Protein 4CNL (pdb70)

Nearest PDB structures (foldseek):
  4cnl-assembly1_A  TM=1.006E+00  e=2.179E-38  Streptococcus pneumoniae
  7pl2-assembly1_A  TM=8.837E-01  e=2.622E-19  Streptococcus pneumoniae R6
  7pl5-assembly1_AAA  TM=8.810E-01  e=4.208E-17  Streptococcus pneumoniae R6
  2wwc-assembly1_A  TM=5.324E-01  e=1.053E-19  Streptococcus pneumoniae R6
  2ww5-assembly1_A  TM=5.184E-01  e=5.013E-20  Streptococcus pneumoniae R6

B-factor: mean 19.25, std 9.28, range [6.89, 65.32]

Sequence (182 aa):
TTSSGWVKQDGAWYYFDGNGNLVKNAWQGSSYYLKADGKMAQSEWIYDSSYQAWYYLKSDGSYAKNAWQGAYYLKSNGKMAQGEWVYDSSSYQAWYYLKSDGSYARNAWQGNYYLKSDGKKMAKGE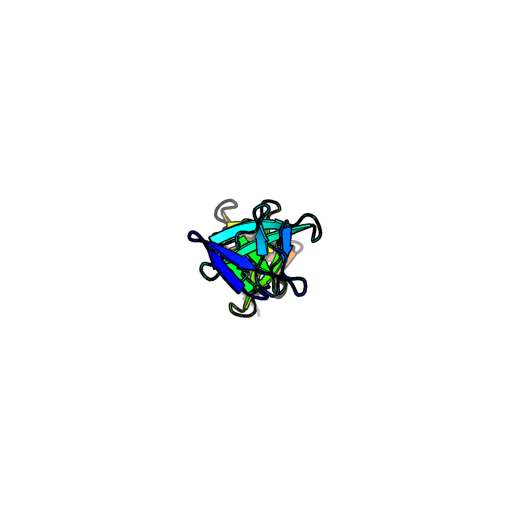WVVYDATYQAWYYLTSDGSYAYSTWQGNYYLKSDGKMAVNEWVDGGRYYVGADGVWKEVQA

Radius of gyration: 25.38 Å; Cα contacts (8 Å, |Δi|>4): 419; chains: 1; bounding box: 55×24×82 Å

Solvent-accessible surface area: 10793 Å² total; per-residue (Å²): 170,65,78,20,87,38,127,76,150,69,16,96,26,41,32,48,76,132,17,85,65,24,103,93,36,59,59,65,44,69,22,0,53,74,75,0,82,22,0,90,60,49,75,29,97,12,90,91,112,132,5,96,10,25,0,83,82,90,0,19,50,4,109,86,34,73,65,66,27,75,8,0,54,76,84,0,56,17,0,76,37,51,78,12,101,6,84,103,149,135,3,100,16,28,0,81,89,92,0,15,46,6,83,94,37,61,58,66,76,65,18,0,53,79,96,0,75,14,0,113,40,51,76,14,104,8,81,121,114,138,15,107,7,29,0,42,86,91,0,28,55,8,126,61,55,71,64,62,72,72,22,0,78,86,78,0,68,34,0,69,92,46,161,8,35,77,51,159,77,92,0,14,77,80,0,31,60,138,109,137,134,156

Structure (mmCIF, N/CA/C/O backbone):
data_4CNL
#
_entry.id   4CNL
#
_cell.length_a   30.855
_cell.length_b   42.789
_cell.length_c   70.623
_cell.angle_alpha   90.00
_cell.angle_beta   101.06
_cell.angle_gamma   90.00
#
_symmetry.space_group_name_H-M   'P 1 21 1'
#
loop_
_entity.id
_entity.type
_entity.pdbx_description
1 polymer 'PUTATIVE PNEUMOCOCCAL SURFACE PROTEIN'
2 non-polymer 'CHOLINE ION'
3 non-polymer GLYCEROL
4 non-polymer 'SULFATE ION'
5 water water
#
loop_
_atom_site.group_PDB
_atom_site.id
_atom_site.type_symbol
_atom_site.label_atom_id
_atom_site.label_alt_id
_atom_site.label_comp_id
_atom_site.label_asym_id
_atom_site.label_entity_id
_atom_site.label_seq_id
_atom_site.pdbx_PDB_ins_code
_atom_site.Cartn_x
_atom_site.Cartn_y
_atom_site.Cartn_z
_atom_site.occupancy
_atom_site.B_iso_or_equiv
_atom_site.auth_seq_id
_atom_site.auth_comp_id
_atom_site.auth_asym_id
_atom_site.auth_atom_id
_atom_site.pdbx_PDB_model_num
ATOM 1 N N . THR A 1 1 ? 17.584 -4.312 -50.408 1.00 42.26 92 THR A N 1
ATOM 2 C CA . THR A 1 1 ? 16.943 -3.711 -49.242 1.00 40.48 92 THR A CA 1
ATOM 3 C C . THR A 1 1 ? 16.715 -4.759 -48.144 1.00 27.45 92 THR A C 1
ATOM 4 O O . THR A 1 1 ? 16.806 -5.962 -48.389 1.00 33.29 92 THR A O 1
ATOM 8 N N . THR A 1 2 ? 16.440 -4.286 -46.930 1.00 14.28 93 THR A N 1
ATOM 9 C CA . THR A 1 2 ? 16.306 -5.126 -45.754 1.00 21.28 93 THR A CA 1
ATOM 10 C C . THR A 1 2 ? 15.025 -4.729 -45.046 1.00 14.49 93 THR A C 1
ATOM 11 O O . THR A 1 2 ? 14.643 -3.568 -45.078 1.00 20.66 93 THR A O 1
ATOM 15 N N A SER A 1 3 ? 14.358 -5.699 -44.434 0.56 19.04 94 SER A N 1
ATOM 16 N N B SER A 1 3 ? 14.351 -5.684 -44.422 0.44 19.08 94 SER A N 1
ATOM 17 C CA A SER A 1 3 ? 13.252 -5.406 -43.534 0.56 15.62 94 SER A CA 1
ATOM 18 C CA B SER A 1 3 ? 13.256 -5.341 -43.524 0.44 15.65 94 SER A CA 1
ATOM 19 C C A SER A 1 3 ? 13.409 -6.207 -42.247 0.56 19.79 94 SER A C 1
ATOM 20 C C B SER A 1 3 ? 13.307 -6.239 -42.291 0.44 19.79 94 SER A C 1
ATOM 21 O O A SER A 1 3 ? 14.118 -7.215 -42.206 0.56 18.44 94 SER A O 1
ATOM 22 O O B SER A 1 3 ? 13.855 -7.340 -42.330 0.44 19.50 94 SER A O 1
ATOM 27 N N . GLY A 1 4 ? 12.757 -5.745 -41.188 1.00 13.38 95 GLY A N 1
ATOM 28 C CA . GLY A 1 4 ? 12.764 -6.478 -39.938 1.00 16.23 95 GLY A CA 1
ATOM 29 C C . GLY A 1 4 ? 13.907 -6.113 -39.015 1.00 15.28 95 GLY A C 1
ATOM 30 O O . GLY A 1 4 ? 14.576 -5.086 -39.193 1.00 12.33 95 GLY A O 1
ATOM 31 N N . TRP A 1 5 ? 14.111 -6.966 -38.017 1.00 13.68 96 TRP A N 1
ATOM 32 C CA . TRP A 1 5 ? 15.079 -6.725 -36.955 1.00 11.67 96 TRP A CA 1
ATOM 33 C C . TRP A 1 5 ? 16.499 -7.051 -37.403 1.00 14.47 96 TRP A C 1
ATOM 34 O O . TRP A 1 5 ? 16.763 -8.130 -37.935 1.00 18.03 96 TRP A O 1
ATOM 45 N N . VAL A 1 6 ? 17.407 -6.115 -37.167 1.00 11.33 97 VAL A N 1
ATOM 46 C CA . VAL A 1 6 ? 18.792 -6.228 -37.614 1.00 14.93 97 VAL A CA 1
ATOM 47 C C . VAL A 1 6 ? 19.706 -5.713 -36.518 1.00 16.94 97 VAL A C 1
ATOM 48 O O . VAL A 1 6 ? 19.481 -4.618 -36.004 1.00 15.72 97 VAL A O 1
ATOM 52 N N . LYS A 1 7 ? 20.724 -6.484 -36.149 1.00 14.15 98 LYS A N 1
ATOM 53 C CA . LYS A 1 7 ? 21.687 -6.012 -35.152 1.00 13.05 98 LYS A CA 1
ATOM 54 C C . LYS A 1 7 ? 22.907 -5.417 -35.849 1.00 18.72 98 LYS A C 1
ATOM 55 O O . LYS A 1 7 ? 23.564 -6.087 -36.652 1.00 16.55 98 LYS A O 1
ATOM 61 N N . GLN A 1 8 ? 23.182 -4.152 -35.550 1.00 12.69 99 GLN A N 1
ATOM 62 C CA . GLN A 1 8 ? 24.282 -3.401 -36.155 1.00 14.91 99 GLN A CA 1
ATOM 63 C C . GLN A 1 8 ? 25.057 -2.649 -35.101 1.00 18.07 99 GLN A C 1
ATOM 64 O O . GLN A 1 8 ? 24.457 -1.912 -34.313 1.00 14.54 99 GLN A O 1
ATOM 70 N N . ASP A 1 9 ? 26.380 -2.784 -35.117 1.00 18.75 100 ASP A N 1
ATOM 71 C CA . ASP A 1 9 ? 27.257 -2.022 -34.226 1.00 19.26 100 ASP A CA 1
ATOM 72 C C . ASP A 1 9 ? 26.761 -2.047 -32.779 1.00 20.07 100 ASP A C 1
ATOM 73 O O . ASP A 1 9 ? 26.659 -1.007 -32.126 1.00 22.01 100 ASP A O 1
ATOM 78 N N . GLY A 1 10 ? 26.414 -3.241 -32.310 1.00 20.50 101 GLY A N 1
ATOM 79 C CA . GLY A 1 10 ? 26.085 -3.461 -30.915 1.00 19.42 101 GLY A CA 1
ATOM 80 C C . GLY A 1 10 ? 24.665 -3.156 -30.479 1.00 24.94 101 GLY A C 1
ATOM 81 O O . GLY A 1 10 ? 24.354 -3.265 -29.295 1.00 23.59 101 GLY A O 1
ATOM 82 N N . ALA A 1 11 ? 23.796 -2.774 -31.411 1.00 15.72 102 ALA A N 1
ATOM 83 C CA . ALA A 1 11 ? 22.421 -2.441 -31.049 1.00 11.92 102 ALA A CA 1
ATOM 84 C C . ALA A 1 11 ? 21.439 -3.037 -32.037 1.00 14.84 102 ALA A C 1
ATOM 85 O O . ALA A 1 11 ? 21.791 -3.292 -33.182 1.00 13.15 102 ALA A O 1
ATOM 87 N N . TRP A 1 12 ? 20.203 -3.240 -31.587 1.00 11.13 103 TRP A N 1
ATOM 88 C CA . TRP A 1 12 ? 19.143 -3.728 -32.463 1.00 7.97 103 TRP A CA 1
ATOM 89 C C . TRP A 1 12 ? 18.428 -2.574 -33.136 1.00 9.96 103 TRP A C 1
ATOM 90 O O . TRP A 1 12 ? 18.126 -1.558 -32.496 1.00 9.48 103 TRP A O 1
ATOM 101 N N . TYR A 1 13 ? 18.196 -2.728 -34.439 1.00 10.21 104 TYR A N 1
ATOM 102 C CA . TYR A 1 13 ? 17.442 -1.773 -35.246 1.00 9.56 104 TYR A CA 1
ATOM 103 C C . TYR A 1 13 ? 16.278 -2.495 -35.906 1.00 9.06 104 TYR A C 1
ATOM 104 O O . TYR A 1 13 ? 16.346 -3.702 -36.148 1.00 10.62 104 TYR A O 1
ATOM 113 N N . TYR A 1 14 ? 15.227 -1.756 -36.233 1.00 8.98 105 TYR A N 1
ATOM 114 C CA . TYR A 1 14 ? 14.123 -2.345 -36.971 1.00 9.48 105 TYR A CA 1
ATOM 115 C C . TYR A 1 14 ? 13.937 -1.628 -38.300 1.00 8.77 105 TYR A C 1
ATOM 116 O O . TYR A 1 14 ? 13.710 -0.426 -38.337 1.00 9.70 105 TYR A O 1
ATOM 125 N N . PHE A 1 15 ? 14.072 -2.379 -39.393 1.00 9.95 106 PHE A N 1
ATOM 126 C CA . PHE A 1 15 ? 13.844 -1.846 -40.725 1.00 11.65 106 PHE A CA 1
ATOM 127 C C . PHE A 1 15 ? 12.384 -2.018 -41.110 1.00 10.20 106 PHE A C 1
ATOM 128 O O . PHE A 1 15 ? 11.875 -3.139 -41.070 1.00 12.93 106 PHE A O 1
ATOM 136 N N . ASP A 1 16 ? 11.707 -0.931 -41.482 1.00 8.50 107 ASP A N 1
ATOM 137 C CA . ASP A 1 16 ? 10.307 -1.054 -41.889 1.00 11.56 107 ASP A CA 1
ATOM 138 C C . ASP A 1 16 ? 10.187 -1.658 -43.292 1.00 12.10 107 ASP A C 1
ATOM 139 O O . ASP A 1 16 ? 11.182 -2.061 -43.908 1.00 10.84 107 ASP A O 1
ATOM 144 N N . GLY A 1 17 ? 8.956 -1.732 -43.787 1.00 9.92 108 GLY A N 1
ATOM 145 C CA . GLY A 1 17 ? 8.690 -2.393 -45.055 1.00 9.58 108 GLY A CA 1
ATOM 146 C C . GLY A 1 17 ? 9.350 -1.714 -46.240 1.00 11.38 108 GLY A C 1
ATOM 147 O O . GLY A 1 17 ? 9.601 -2.361 -47.256 1.00 13.50 108 GLY A O 1
ATOM 148 N N . ASN A 1 18 ? 9.639 -0.423 -46.118 1.00 8.78 109 ASN A N 1
ATOM 149 C CA . ASN A 1 18 ? 10.334 0.290 -47.195 1.00 10.47 109 ASN A CA 1
ATOM 150 C C . ASN A 1 18 ? 11.839 0.358 -46.962 1.00 12.98 109 ASN A C 1
ATOM 151 O O . ASN A 1 18 ? 12.548 1.153 -47.592 1.00 11.74 109 ASN A O 1
ATOM 156 N N . GLY A 1 19 ? 12.321 -0.510 -46.079 1.00 11.90 110 GLY A N 1
ATOM 157 C CA . GLY A 1 19 ? 13.747 -0.669 -45.860 1.00 14.43 110 GLY A CA 1
ATOM 158 C C . GLY A 1 19 ? 14.380 0.495 -45.130 1.00 13.93 110 GLY A C 1
ATOM 159 O O . GLY A 1 19 ? 15.583 0.723 -45.253 1.00 12.61 110 GLY A O 1
ATOM 160 N N . ASN A 1 20 ? 13.578 1.218 -44.355 1.00 11.20 111 ASN A N 1
ATOM 161 C CA . ASN A 1 20 ? 14.048 2.395 -43.631 1.00 10.31 111 ASN A CA 1
ATOM 162 C C . ASN A 1 20 ? 14.018 2.172 -42.121 1.00 12.93 111 ASN A C 1
ATOM 163 O O . ASN A 1 20 ? 13.183 1.411 -41.623 1.00 11.21 111 ASN A O 1
ATOM 168 N N . LEU A 1 21 ? 14.936 2.810 -41.393 1.00 9.59 112 LEU A N 1
ATOM 169 C CA . LEU A 1 21 ? 14.984 2.624 -39.939 1.00 10.83 112 LEU A CA 1
ATOM 170 C C . LEU A 1 21 ? 13.780 3.240 -39.254 1.00 12.11 112 LEU A C 1
ATOM 171 O O . LEU A 1 21 ? 13.383 4.365 -39.556 1.00 14.37 112 LEU A O 1
ATOM 176 N N . VAL A 1 22 ? 13.212 2.498 -38.312 1.00 10.33 113 VAL A N 1
ATOM 177 C CA . VAL A 1 22 ? 12.167 3.029 -37.450 1.00 9.83 113 VAL A CA 1
ATOM 178 C C . VAL A 1 22 ? 12.820 3.768 -36.280 1.00 9.57 113 VAL A C 1
ATOM 179 O O . VAL A 1 22 ? 13.742 3.251 -35.642 1.00 11.65 113 VAL A O 1
ATOM 183 N N . LYS A 1 23 ? 12.358 4.989 -36.014 1.00 10.21 114 LYS A N 1
ATOM 184 C CA . LYS A 1 23 ? 12.942 5.810 -34.949 1.00 13.16 114 LYS A CA 1
ATOM 185 C C . LYS A 1 23 ? 11.834 6.507 -34.173 1.00 14.46 114 LYS A C 1
ATOM 186 O O . LYS A 1 23 ? 10.830 6.917 -34.758 1.00 13.83 114 LYS A O 1
ATOM 192 N N . ASN A 1 24 ? 12.019 6.622 -32.862 1.00 12.64 115 ASN A N 1
ATOM 193 C CA . ASN A 1 24 ? 11.016 7.223 -31.972 1.00 16.65 115 ASN A CA 1
ATOM 194 C C . ASN A 1 24 ? 9.646 6.582 -32.089 1.00 19.88 115 ASN A C 1
ATOM 195 O O . ASN A 1 24 ? 8.643 7.283 -32.239 1.00 21.81 115 ASN A O 1
ATOM 200 N N . ALA A 1 25 ? 9.589 5.258 -32.019 1.00 12.74 116 ALA A N 1
ATOM 201 C CA . ALA A 1 25 ? 8.329 4.566 -32.244 1.00 14.15 116 ALA A CA 1
ATOM 202 C C . ALA A 1 25 ? 8.364 3.148 -31.731 1.00 13.44 116 ALA A C 1
ATOM 203 O O . ALA A 1 25 ? 9.423 2.518 -31.635 1.00 13.21 116 ALA A O 1
ATOM 205 N N . TRP A 1 26 ? 7.179 2.642 -31.425 1.00 12.31 117 TRP A N 1
ATOM 206 C CA . TRP A 1 26 ? 7.010 1.249 -31.078 1.00 11.51 117 TRP A CA 1
ATOM 207 C C . TRP A 1 26 ? 7.021 0.353 -32.306 1.00 13.16 117 TRP A C 1
ATOM 208 O O . TRP A 1 26 ? 6.531 0.726 -33.376 1.00 15.72 117 TRP A O 1
ATOM 219 N N . GLN A 1 27 ? 7.589 -0.827 -32.131 1.00 11.51 118 GLN A N 1
ATOM 220 C CA . GLN A 1 27 ? 7.415 -1.932 -33.059 1.00 13.52 118 GLN A CA 1
ATOM 221 C C . GLN A 1 27 ? 7.080 -3.152 -32.215 1.00 15.07 118 GLN A C 1
ATOM 222 O O . GLN A 1 27 ? 7.938 -3.702 -31.520 1.00 10.66 118 GLN A O 1
ATOM 228 N N . GLY A 1 28 ? 5.813 -3.551 -32.247 1.00 15.77 119 GLY A N 1
ATOM 229 C CA . GLY A 1 28 ? 5.366 -4.639 -31.400 1.00 15.56 119 GLY A CA 1
ATOM 230 C C . GLY A 1 28 ? 5.613 -4.257 -29.952 1.00 15.66 119 GLY A C 1
ATOM 231 O O . GLY A 1 28 ? 5.234 -3.168 -29.520 1.00 16.52 119 GLY A O 1
ATOM 232 N N A SER A 1 29 ? 6.285 -5.139 -29.222 0.65 13.96 120 SER A N 1
ATOM 233 N N B SER A 1 29 ? 6.265 -5.143 -29.206 0.35 13.99 120 SER A N 1
ATOM 234 C CA A SER A 1 29 ? 6.553 -4.940 -27.801 0.65 13.52 120 SER A CA 1
ATOM 235 C CA B SER A 1 29 ? 6.525 -4.898 -27.792 0.35 13.57 120 SER A CA 1
ATOM 236 C C A SER A 1 29 ? 7.813 -4.116 -27.527 0.65 15.13 120 SER A C 1
ATOM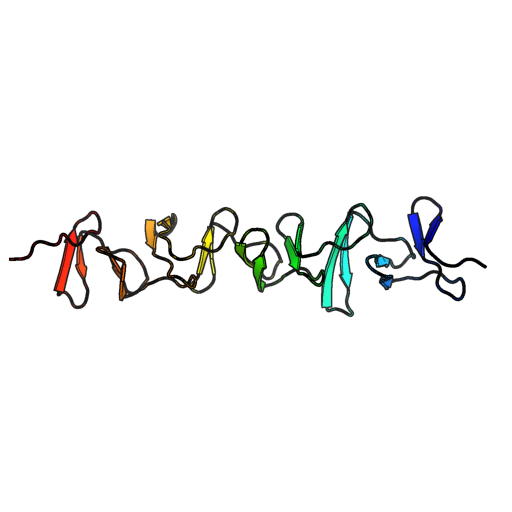 237 C C B SER A 1 29 ? 7.898 -4.274 -27.555 0.35 14.85 120 SER A C 1
ATOM 238 O O A SER A 1 29 ? 8.188 -3.891 -26.371 0.65 9.27 120 SER A O 1
ATOM 239 O O B SER A 1 29 ? 8.438 -4.351 -26.447 0.35 10.48 120 SER A O 1
ATOM 244 N N . TYR A 1 30 ? 8.451 -3.658 -28.595 1.00 10.92 121 TYR A N 1
ATOM 245 C CA . TYR A 1 30 ? 9.751 -2.994 -28.505 1.00 13.05 121 TYR A CA 1
ATOM 246 C C . TYR A 1 30 ? 9.677 -1.533 -28.891 1.00 9.88 121 TYR A C 1
ATOM 247 O O . TYR A 1 30 ? 8.828 -1.124 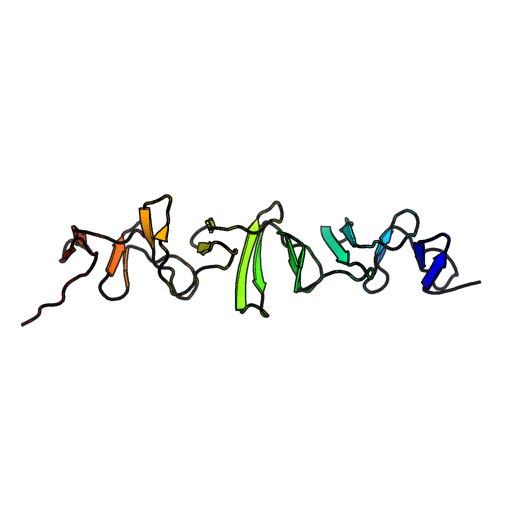-29.690 1.00 11.46 121 TYR A O 1
ATOM 256 N N . TYR A 1 31 ? 10.581 -0.737 -28.330 1.00 7.56 122 TYR A N 1
ATOM 257 C CA . TYR A 1 31 ? 10.596 0.688 -28.617 1.00 7.88 122 TYR A CA 1
ATOM 258 C C . TYR A 1 31 ? 11.911 1.103 -29.268 1.00 11.15 122 TYR A C 1
ATOM 259 O O . TYR A 1 31 ? 12.979 0.817 -28.731 1.00 11.57 122 TYR A O 1
ATOM 268 N N . LEU A 1 32 ? 11.826 1.779 -30.414 1.00 8.32 123 LEU A N 1
ATOM 269 C CA . LEU A 1 32 ? 13.012 2.273 -31.111 1.00 10.02 123 LEU A CA 1
ATOM 270 C C . LEU A 1 32 ? 13.250 3.734 -30.752 1.00 10.51 123 LEU A C 1
ATOM 271 O O . LEU A 1 32 ? 12.367 4.586 -30.912 1.00 12.54 123 LEU A O 1
ATOM 276 N N . LYS A 1 33 ? 14.450 4.024 -30.264 1.00 9.26 124 LYS A N 1
ATOM 277 C CA . LYS A 1 33 ? 14.772 5.359 -29.767 1.00 11.66 124 LYS A CA 1
ATOM 278 C C . LYS A 1 33 ? 15.113 6.340 -30.900 1.00 14.45 124 LYS A C 1
ATOM 279 O O . LYS A 1 33 ? 14.964 6.020 -32.077 1.00 13.12 124 LYS A O 1
ATOM 285 N N . ALA A 1 34 ? 15.560 7.539 -30.539 1.00 12.78 125 ALA A N 1
ATOM 286 C CA . ALA A 1 34 ? 15.742 8.603 -31.524 1.00 14.42 125 ALA A CA 1
ATOM 287 C C . ALA A 1 34 ? 16.803 8.278 -32.573 1.00 14.90 125 ALA A C 1
ATOM 288 O O . ALA A 1 34 ? 16.738 8.770 -33.705 1.00 16.01 125 ALA A O 1
ATOM 290 N N . ASP A 1 35 ? 17.777 7.449 -32.200 1.00 15.24 126 ASP A N 1
ATOM 291 C CA . ASP A 1 35 ? 18.840 7.065 -33.122 1.00 17.15 126 ASP A CA 1
ATOM 292 C C . ASP A 1 35 ? 18.522 5.731 -33.804 1.00 16.67 126 ASP A C 1
ATOM 293 O O . ASP A 1 35 ? 19.330 5.214 -34.566 1.00 18.93 126 ASP A O 1
ATOM 298 N N . GLY A 1 36 ? 17.340 5.182 -33.522 1.00 13.44 127 GLY A N 1
ATOM 299 C CA . GLY A 1 36 ? 16.938 3.914 -34.109 1.00 11.60 127 GLY A CA 1
ATOM 300 C C . GLY A 1 36 ? 17.278 2.713 -33.244 1.00 10.88 127 GLY A C 1
ATOM 301 O O . GLY A 1 36 ? 16.862 1.600 -33.547 1.00 12.29 127 GLY A O 1
ATOM 302 N N . LYS A 1 37 ? 18.041 2.914 -32.175 1.00 12.16 128 LYS A N 1
ATOM 303 C CA . LYS A 1 37 ? 18.432 1.776 -31.343 1.00 11.34 128 LYS A CA 1
ATOM 304 C C . LYS A 1 37 ? 17.272 1.309 -30.495 1.00 13.52 128 LYS A C 1
ATOM 305 O O . LYS A 1 37 ? 16.570 2.129 -29.908 1.00 12.06 128 LYS A O 1
ATOM 311 N N . MET A 1 38 ? 17.085 -0.007 -30.430 1.00 10.34 129 MET A N 1
ATOM 312 C CA . MET A 1 38 ? 16.092 -0.598 -29.522 1.00 7.33 129 MET A CA 1
ATOM 313 C C . MET A 1 38 ? 16.381 -0.263 -28.059 1.00 12.52 129 MET A C 1
ATOM 314 O O . MET A 1 38 ? 17.492 -0.471 -27.575 1.00 11.27 129 MET A O 1
ATOM 319 N N . ALA A 1 39 ? 15.379 0.253 -27.351 1.00 9.58 130 ALA A N 1
ATOM 320 C CA . ALA A 1 39 ? 15.520 0.483 -25.913 1.00 14.17 130 ALA A CA 1
ATOM 321 C C . ALA A 1 39 ? 15.689 -0.834 -25.162 1.00 14.11 130 ALA A C 1
ATOM 322 O O . ALA A 1 39 ? 15.072 -1.851 -25.493 1.00 11.18 130 ALA A O 1
ATOM 324 N N . GLN A 1 40 ? 16.542 -0.817 -24.141 1.00 12.81 131 GLN A N 1
ATOM 325 C CA . GLN A 1 40 ? 16.815 -2.019 -23.380 1.00 13.60 131 GLN A CA 1
ATOM 326 C C . GLN A 1 40 ? 17.187 -1.646 -21.949 1.00 16.90 131 GLN A C 1
ATOM 327 O O . GLN A 1 40 ? 18.010 -0.746 -21.731 1.00 17.45 131 GLN A O 1
ATOM 333 N N . SER A 1 41 ? 16.566 -2.331 -20.992 1.00 19.16 132 SER A N 1
ATOM 334 C CA . SER A 1 41 ? 16.806 -2.096 -19.570 1.00 16.63 132 SER A CA 1
ATOM 335 C C . SER A 1 41 ? 16.778 -0.617 -19.241 1.00 16.97 132 SER A C 1
ATOM 336 O O . SER A 1 41 ? 17.709 -0.072 -18.650 1.00 19.18 132 SER A O 1
ATOM 339 N N . GLU A 1 42 ? 15.711 0.048 -19.658 1.00 17.25 133 GLU A N 1
ATOM 340 C CA . GLU A 1 42 ? 15.627 1.474 -19.443 1.00 17.81 133 GLU A CA 1
ATOM 341 C C . GLU A 1 42 ? 14.196 1.953 -19.507 1.00 18.07 133 GLU A C 1
ATOM 342 O O . GLU A 1 42 ? 13.321 1.291 -20.094 1.00 12.08 133 GLU A O 1
ATOM 348 N N . TRP A 1 43 ? 13.987 3.110 -18.888 1.00 18.67 134 TRP A N 1
ATOM 349 C CA . TRP A 1 43 ? 12.720 3.808 -18.878 1.00 15.28 134 TRP A CA 1
ATOM 350 C C . TRP A 1 43 ? 12.608 4.756 -20.054 1.00 12.71 134 TRP A C 1
ATOM 351 O O . TRP A 1 43 ? 13.568 5.449 -20.391 1.00 17.85 134 TRP A O 1
ATOM 362 N N . ILE A 1 44 ? 11.419 4.806 -20.648 1.00 11.79 135 ILE A N 1
ATOM 363 C CA . ILE A 1 44 ? 11.118 5.722 -21.738 1.00 13.72 135 ILE A CA 1
ATOM 364 C C . ILE A 1 44 ? 9.784 6.415 -21.490 1.00 15.61 135 ILE A C 1
ATOM 365 O O . ILE A 1 44 ? 8.812 5.758 -21.119 1.00 17.28 135 ILE A O 1
ATOM 370 N N . TYR A 1 45 ? 9.735 7.735 -21.672 1.00 13.84 136 TYR A N 1
ATOM 371 C CA . TYR A 1 45 ? 8.458 8.431 -21.663 1.00 11.59 136 TYR A CA 1
ATOM 372 C C . TYR A 1 45 ? 7.945 8.606 -23.083 1.00 19.70 136 TYR A C 1
ATOM 373 O O . TYR A 1 45 ? 8.609 9.209 -23.934 1.00 15.69 136 TYR A O 1
ATOM 382 N N . ASP A 1 46 ? 6.762 8.067 -23.341 1.00 15.82 137 ASP A N 1
ATOM 383 C CA . ASP A 1 46 ? 6.139 8.212 -24.651 1.00 16.09 137 ASP A CA 1
ATOM 384 C C . ASP A 1 46 ? 5.159 9.375 -24.603 1.00 21.87 137 ASP A C 1
ATOM 385 O O . ASP A 1 46 ? 4.132 9.297 -23.932 1.00 24.54 137 ASP A O 1
ATOM 390 N N . SER A 1 47 ? 5.472 10.454 -25.316 1.00 21.10 138 SER A N 1
ATOM 391 C CA . SER A 1 47 ? 4.638 11.649 -25.248 1.00 25.37 138 SER A CA 1
ATOM 392 C C . SER A 1 47 ? 3.273 11.409 -25.881 1.00 26.75 138 SER A C 1
ATOM 393 O O . SER A 1 47 ? 2.303 12.092 -25.551 1.00 34.08 138 SER A O 1
ATOM 396 N N . SER A 1 48 ? 3.196 10.429 -26.778 1.00 27.56 139 SER A N 1
ATOM 397 C CA . SER A 1 48 ? 1.951 10.162 -27.495 1.00 28.81 139 SER A CA 1
ATOM 398 C C . SER A 1 48 ? 0.975 9.332 -26.667 1.00 36.33 139 SER A C 1
ATOM 399 O O . SER A 1 48 ? -0.239 9.416 -26.865 1.00 32.62 139 SER A O 1
ATOM 402 N N . TYR A 1 49 ? 1.504 8.530 -25.744 1.00 27.56 140 TYR A N 1
ATOM 403 C CA . TYR A 1 49 ? 0.667 7.764 -24.823 1.00 26.91 140 TYR A CA 1
ATOM 404 C C . TYR A 1 49 ? 0.559 8.451 -23.471 1.00 25.33 140 TYR A C 1
ATOM 405 O O . TYR A 1 49 ? -0.173 7.984 -22.599 1.00 19.92 140 TYR A O 1
ATOM 414 N N . GLN A 1 50 ? 1.296 9.549 -23.313 1.00 23.17 141 GLN A N 1
ATOM 415 C CA . GLN A 1 50 ? 1.385 10.282 -22.056 1.00 20.78 141 GLN A CA 1
ATOM 416 C C . GLN A 1 50 ? 1.699 9.355 -20.880 1.00 22.86 141 GLN A C 1
ATOM 417 O O . GLN A 1 50 ? 1.003 9.374 -19.866 1.00 20.19 141 GLN A O 1
ATOM 423 N N . ALA A 1 51 ? 2.744 8.542 -21.022 1.00 18.63 142 ALA A N 1
ATOM 424 C CA . ALA A 1 51 ? 3.061 7.538 -20.011 1.00 14.01 142 ALA A CA 1
ATOM 425 C C . ALA A 1 51 ? 4.510 7.075 -20.059 1.00 15.49 142 ALA A C 1
ATOM 426 O O . ALA A 1 51 ? 5.155 7.089 -21.106 1.00 13.48 142 ALA A O 1
ATOM 428 N N . TRP A 1 52 ? 5.017 6.671 -18.904 1.00 14.61 143 TRP A N 1
ATOM 429 C CA . TRP A 1 52 ? 6.295 5.996 -18.811 1.00 8.76 143 TRP A CA 1
ATOM 430 C C . TRP A 1 52 ? 6.144 4.504 -19.091 1.00 12.28 143 TRP A C 1
ATOM 431 O O . TRP A 1 52 ? 5.161 3.877 -18.680 1.00 13.45 143 TRP A O 1
ATOM 442 N N . TYR A 1 53 ? 7.154 3.943 -19.748 1.00 9.93 144 TYR A N 1
ATOM 443 C CA . TYR A 1 53 ? 7.254 2.501 -19.984 1.00 11.45 144 TYR A CA 1
ATOM 444 C C . TYR A 1 53 ? 8.637 2.020 -19.597 1.00 11.15 144 TYR A C 1
ATOM 445 O O . TYR A 1 53 ? 9.602 2.772 -19.711 1.00 11.85 144 TYR A O 1
ATOM 454 N N . TYR A 1 54 ? 8.733 0.777 -19.135 1.00 11.61 145 TYR A N 1
ATOM 455 C CA . TYR A 1 54 ? 10.030 0.170 -18.863 1.00 13.37 145 TYR A CA 1
ATOM 456 C C . TYR A 1 54 ? 10.321 -0.940 -19.850 1.00 13.29 145 TYR A C 1
ATOM 457 O O . TYR A 1 54 ? 9.591 -1.930 -19.915 1.00 10.72 145 TYR A O 1
ATOM 466 N N . LEU A 1 55 ? 11.391 -0.774 -20.625 1.00 12.92 146 LEU A N 1
ATOM 467 C CA . LEU A 1 55 ? 11.823 -1.845 -21.511 1.00 12.52 146 LEU A CA 1
ATOM 468 C C . LEU A 1 55 ? 12.785 -2.773 -20.774 1.00 16.06 146 LEU A C 1
ATOM 469 O O . LEU A 1 55 ? 13.795 -2.334 -20.219 1.00 15.12 146 LEU A O 1
ATOM 474 N N . LYS A 1 56 ? 12.455 -4.059 -20.776 1.00 15.95 147 LYS A N 1
ATOM 475 C CA . LYS A 1 56 ? 13.231 -5.071 -20.064 1.00 16.99 147 LYS A CA 1
ATOM 476 C C . LYS A 1 56 ? 14.547 -5.390 -20.772 1.00 20.20 147 LYS A C 1
ATOM 477 O O . LYS A 1 56 ? 14.894 -4.765 -21.778 1.00 17.65 147 LYS A O 1
ATOM 483 N N . SER A 1 57 ? 15.279 -6.363 -20.238 1.00 21.97 148 SER A N 1
ATOM 484 C CA . SER A 1 57 ? 16.606 -6.699 -20.761 1.00 23.69 148 SER A CA 1
ATOM 485 C C . SER A 1 57 ? 16.546 -7.284 -22.166 1.00 25.47 148 SER A C 1
ATOM 486 O O . SER A 1 57 ? 17.519 -7.216 -22.913 1.00 26.05 148 SER A O 1
ATOM 489 N N . ASP A 1 58 ? 15.412 -7.867 -22.529 1.00 24.15 149 ASP A N 1
ATOM 490 C CA . ASP A 1 58 ? 15.261 -8.384 -23.879 1.00 21.36 149 ASP A CA 1
ATOM 491 C C . ASP A 1 58 ? 14.627 -7.352 -24.801 1.00 22.23 149 ASP A C 1
ATOM 492 O O . ASP A 1 58 ? 14.355 -7.644 -25.960 1.00 23.09 149 ASP A O 1
ATOM 497 N N . GLY A 1 59 ? 14.388 -6.151 -24.279 1.00 19.26 150 GLY A N 1
ATOM 498 C CA . GLY A 1 59 ? 13.787 -5.085 -25.066 1.00 13.36 150 GLY A CA 1
ATOM 499 C C . GLY A 1 59 ? 12.273 -4.981 -24.938 1.00 14.89 150 GLY A C 1
ATOM 500 O O . GLY A 1 59 ? 11.692 -3.957 -25.271 1.00 15.27 150 GLY A O 1
ATOM 501 N N . SER A 1 60 ? 11.622 -6.035 -24.457 1.00 13.39 151 SER A N 1
ATOM 502 C CA . SER A 1 60 ? 10.160 -6.040 -24.432 1.00 11.33 151 SER A CA 1
ATOM 503 C C . SER A 1 60 ? 9.632 -5.234 -23.252 1.00 12.92 151 SER A C 1
ATOM 504 O O . SER A 1 60 ? 10.239 -5.220 -22.180 1.00 14.61 151 SER A O 1
ATOM 507 N N . TYR A 1 61 ? 8.506 -4.557 -23.431 1.00 12.98 152 TYR A N 1
ATOM 508 C CA . TYR A 1 61 ? 8.033 -3.714 -22.335 1.00 7.99 152 TYR A CA 1
ATOM 509 C C . TYR A 1 61 ? 7.489 -4.565 -21.208 1.00 10.51 152 TYR A C 1
ATOM 510 O O . TYR A 1 61 ? 6.929 -5.646 -21.430 1.00 11.18 152 TYR A O 1
ATOM 519 N N . ALA A 1 62 ? 7.691 -4.067 -19.995 1.00 10.47 153 ALA A N 1
ATOM 520 C CA . ALA A 1 62 ? 7.173 -4.716 -18.796 1.00 13.95 153 ALA A CA 1
ATOM 521 C C . ALA A 1 62 ? 5.688 -4.430 -18.684 1.00 12.31 153 ALA A C 1
ATOM 522 O O . ALA A 1 62 ? 5.233 -3.341 -19.029 1.00 10.99 153 ALA A O 1
ATOM 524 N N . LYS A 1 63 ? 4.930 -5.415 -18.212 1.00 13.92 154 LYS A N 1
ATOM 525 C CA . LYS A 1 63 ? 3.506 -5.225 -17.976 1.00 14.01 154 LYS A CA 1
ATOM 526 C C . LYS A 1 63 ? 3.086 -6.122 -16.820 1.00 15.62 154 LYS A C 1
ATOM 527 O O . LYS A 1 63 ? 3.679 -7.191 -16.615 1.00 15.69 154 LYS A O 1
ATOM 533 N N . ASN A 1 64 ? 2.093 -5.670 -16.055 1.00 15.88 155 ASN A N 1
ATOM 534 C CA . ASN A 1 64 ? 1.656 -6.386 -14.850 1.00 17.42 155 ASN A CA 1
ATOM 535 C C . ASN A 1 64 ? 2.833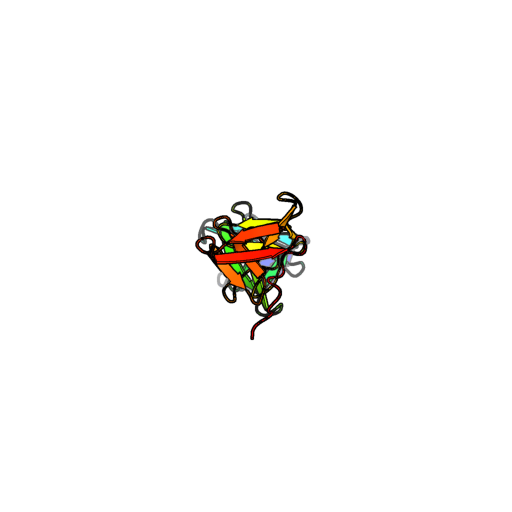 -6.779 -13.985 1.00 19.33 155 ASN A C 1
ATOM 536 O O . ASN A 1 64 ? 2.933 -7.919 -13.536 1.00 20.35 155 ASN A O 1
ATOM 541 N N . ALA A 1 65 ? 3.737 -5.835 -13.764 1.00 13.56 156 ALA A N 1
ATOM 542 C CA . ALA A 1 65 ? 4.995 -6.156 -13.125 1.00 14.90 156 ALA A CA 1
ATOM 543 C C . ALA A 1 65 ? 5.581 -4.977 -12.379 1.00 14.79 156 ALA A C 1
ATOM 544 O O . ALA A 1 65 ? 5.351 -3.809 -12.736 1.00 14.33 156 ALA A O 1
ATOM 546 N N . TRP A 1 66 ? 6.359 -5.288 -11.349 1.00 15.80 157 TRP A N 1
ATOM 547 C CA . TRP A 1 66 ? 7.133 -4.276 -10.653 1.00 17.45 157 TRP A CA 1
ATOM 548 C C . TRP A 1 66 ? 8.500 -4.074 -11.297 1.00 18.80 157 TRP A C 1
ATOM 549 O O . TRP A 1 66 ? 9.137 -5.024 -11.750 1.00 20.17 157 TRP A O 1
ATOM 560 N N . GLN A 1 67 ? 8.921 -2.819 -11.375 1.00 12.94 158 GLN A N 1
ATOM 561 C CA . GLN A 1 67 ? 10.300 -2.488 -11.662 1.00 15.38 158 GLN A CA 1
ATOM 562 C C . GLN A 1 67 ? 10.748 -1.539 -10.560 1.00 18.43 158 GLN A C 1
ATOM 563 O O . GLN A 1 67 ? 10.382 -0.360 -10.544 1.00 19.40 158 GLN A O 1
ATOM 569 N N . GLY A 1 68 ? 11.529 -2.066 -9.626 1.00 18.96 159 GLY A N 1
ATOM 570 C CA . GLY A 1 68 ? 11.839 -1.321 -8.423 1.00 22.33 159 GLY A CA 1
ATOM 571 C C . GLY A 1 68 ? 10.538 -1.019 -7.701 1.00 16.38 159 GLY A C 1
ATOM 572 O O . GLY A 1 68 ? 9.692 -1.902 -7.529 1.00 18.90 159 GLY A O 1
ATOM 573 N N . ALA A 1 69 ? 10.376 0.243 -7.317 1.00 16.78 160 ALA A N 1
ATOM 574 C CA . ALA A 1 69 ? 9.211 0.708 -6.575 1.00 15.60 160 ALA A CA 1
ATOM 575 C C . ALA A 1 69 ? 8.036 1.047 -7.485 1.00 15.56 160 ALA A C 1
ATOM 576 O O . ALA A 1 69 ? 7.008 1.554 -7.027 1.00 12.46 160 ALA A O 1
ATOM 578 N N . TYR A 1 70 ? 8.195 0.772 -8.777 1.00 15.61 161 TYR A N 1
ATOM 579 C CA . TYR A 1 70 ? 7.249 1.222 -9.797 1.00 12.65 161 TYR A CA 1
ATOM 580 C C . TYR A 1 70 ? 6.439 0.063 -10.367 1.00 10.99 161 TYR A C 1
ATOM 581 O O . TYR A 1 70 ? 6.943 -1.046 -10.489 1.00 14.83 161 TYR A O 1
ATOM 590 N N . TYR A 1 71 ? 5.175 0.312 -10.697 1.00 10.08 162 TYR A N 1
ATOM 591 C CA . TYR A 1 71 ? 4.335 -0.746 -11.231 1.00 11.96 162 TYR A CA 1
ATOM 592 C C . TYR A 1 71 ? 3.905 -0.462 -12.667 1.00 13.26 162 TYR A C 1
ATOM 593 O O . TYR A 1 71 ? 3.360 0.598 -12.965 1.00 12.38 162 TYR A O 1
ATOM 602 N N . LEU A 1 72 ? 4.171 -1.411 -13.558 1.00 10.53 163 LEU A N 1
ATOM 603 C CA . LEU A 1 72 ? 3.713 -1.308 -14.931 1.00 13.12 163 LEU A CA 1
ATOM 604 C C . LEU A 1 72 ? 2.375 -2.030 -15.076 1.00 13.31 163 LEU A C 1
ATOM 605 O O . LEU A 1 72 ? 2.266 -3.224 -14.779 1.00 12.38 163 LEU A O 1
ATOM 610 N N . LYS A 1 73 ? 1.361 -1.301 -15.530 1.00 9.84 164 LYS A N 1
ATOM 611 C CA . LYS A 1 73 ? 0.016 -1.861 -15.662 1.00 13.75 164 LYS A CA 1
ATOM 612 C C . LYS A 1 73 ? -0.068 -2.851 -16.837 1.00 22.08 164 LYS A C 1
ATOM 613 O O . LYS A 1 73 ? 0.934 -3.116 -17.502 1.00 15.17 164 LYS A O 1
ATOM 619 N N . SER A 1 74 ? -1.247 -3.423 -17.070 1.00 20.15 165 SER A N 1
ATOM 620 C CA . SER A 1 74 ? -1.377 -4.474 -18.080 1.00 15.33 165 SER A CA 1
ATOM 621 C C . SER A 1 74 ? -1.101 -3.950 -19.492 1.00 16.12 165 SER A C 1
ATOM 622 O O . SER A 1 74 ? -0.738 -4.733 -20.378 1.00 20.35 165 SER A O 1
ATOM 625 N N . ASN A 1 75 ? -1.283 -2.642 -19.696 1.00 20.38 166 ASN A N 1
ATOM 626 C CA . ASN A 1 75 ? -0.995 -2.013 -20.992 1.00 16.77 166 ASN A CA 1
ATOM 627 C C . ASN A 1 75 ? 0.431 -1.471 -21.068 1.00 17.70 166 ASN A C 1
ATOM 628 O O . ASN A 1 75 ? 0.791 -0.783 -22.028 1.00 19.35 166 ASN A O 1
ATOM 633 N N . GLY A 1 76 ? 1.235 -1.785 -20.057 1.00 12.46 167 GLY A N 1
ATOM 634 C CA . GLY A 1 76 ? 2.620 -1.353 -20.000 1.00 10.85 167 GLY A CA 1
ATOM 635 C C . GLY A 1 76 ? 2.847 -0.012 -19.322 1.00 10.22 167 GLY A C 1
ATOM 636 O O . GLY A 1 76 ? 3.987 0.304 -18.936 1.00 11.81 167 GLY A O 1
ATOM 637 N N . LYS A 1 77 ? 1.786 0.784 -19.182 1.00 11.38 168 LYS A N 1
ATOM 638 C CA . LYS A 1 77 ? 1.918 2.138 -18.637 1.00 11.26 168 LYS A CA 1
ATOM 639 C C . LYS A 1 77 ? 2.285 2.114 -17.158 1.00 16.19 168 LYS A C 1
ATOM 640 O O . LYS A 1 77 ? 1.675 1.387 -16.376 1.00 13.19 168 LYS A O 1
ATOM 646 N N . MET A 1 78 ? 3.281 2.903 -16.772 1.00 10.62 169 MET A N 1
ATOM 647 C CA . MET A 1 78 ? 3.616 3.015 -15.357 1.00 9.75 169 MET A CA 1
ATOM 648 C C . MET A 1 78 ? 2.477 3.679 -14.611 1.00 12.40 169 MET A C 1
ATOM 649 O O . MET A 1 78 ? 2.001 4.747 -15.009 1.00 13.48 169 MET A O 1
ATOM 654 N N . ALA A 1 79 ? 2.052 3.055 -13.516 1.00 9.76 170 ALA A N 1
ATOM 655 C CA . ALA A 1 79 ? 1.010 3.626 -12.675 1.00 13.31 170 ALA A CA 1
ATOM 656 C C . ALA A 1 79 ? 1.496 4.876 -11.945 1.00 9.53 170 ALA A C 1
ATOM 657 O O . ALA A 1 79 ? 2.645 4.949 -11.500 1.00 11.21 170 ALA A O 1
ATOM 659 N N . GLN A 1 80 ? 0.607 5.857 -11.818 1.00 15.49 171 GLN A N 1
ATOM 660 C CA . GLN A 1 80 ? 0.941 7.139 -11.207 1.00 11.69 171 GLN A CA 1
ATOM 661 C C . GLN A 1 80 ? -0.282 7.731 -10.548 1.00 14.42 171 GLN A C 1
ATOM 662 O O . GLN A 1 80 ? -1.284 7.958 -11.221 1.00 16.24 171 GLN A O 1
ATOM 668 N N . GLY A 1 81 ? -0.194 7.988 -9.246 1.00 13.28 172 GLY A N 1
ATOM 669 C CA . GLY A 1 81 ? -1.284 8.595 -8.503 1.00 10.38 172 GLY A CA 1
ATOM 670 C C . GLY A 1 81 ? -2.574 7.818 -8.629 1.00 11.05 172 GLY A C 1
ATOM 671 O O . GLY A 1 81 ? -3.637 8.385 -8.897 1.00 15.74 172 GLY A O 1
ATOM 672 N N . GLU A 1 82 ? -2.495 6.509 -8.420 1.00 11.55 173 GLU A N 1
ATOM 673 C CA . GLU A 1 82 ? -3.650 5.671 -8.665 1.00 11.66 173 GLU A CA 1
ATOM 674 C C . GLU A 1 82 ? -3.529 4.345 -7.950 1.00 14.16 173 GLU A C 1
ATOM 675 O O . GLU A 1 82 ? -2.430 3.899 -7.596 1.00 12.62 173 GLU A O 1
ATOM 681 N N . TRP A 1 83 ? -4.685 3.730 -7.746 1.00 12.97 174 TRP A N 1
ATOM 682 C CA . TRP A 1 83 ? -4.780 2.384 -7.209 1.00 14.84 174 TRP A CA 1
ATOM 683 C C . TRP A 1 83 ? -4.694 1.353 -8.312 1.00 13.15 174 TRP A C 1
ATOM 684 O O . TRP A 1 83 ? -5.298 1.524 -9.369 1.00 16.42 174 TRP A O 1
ATOM 695 N N . VAL A 1 84 ? -3.947 0.285 -8.069 1.00 11.81 175 VAL A N 1
ATOM 696 C CA . VAL A 1 84 ? -3.931 -0.847 -8.977 1.00 11.66 175 VAL A CA 1
ATOM 697 C C . VAL A 1 84 ? -4.154 -2.140 -8.205 1.00 14.88 175 VAL A C 1
ATOM 698 O O . VAL A 1 84 ? -3.761 -2.266 -7.043 1.00 14.16 175 VAL A O 1
ATOM 702 N N . TYR A 1 85 ? -4.772 -3.112 -8.864 1.00 11.84 176 TYR A N 1
ATOM 703 C CA . TYR A 1 85 ? -4.903 -4.439 -8.290 1.00 13.42 176 TYR A CA 1
ATOM 704 C C . TYR A 1 85 ? -3.977 -5.405 -9.020 1.00 18.81 176 TYR A C 1
ATOM 705 O O . TYR A 1 85 ? -4.068 -5.567 -10.240 1.00 17.38 176 TYR A O 1
ATOM 714 N N . ASP A 1 86 ? -3.071 -6.023 -8.273 1.00 14.21 177 ASP A N 1
ATOM 715 C CA . ASP A 1 86 ? -2.170 -7.016 -8.834 1.00 14.06 177 ASP A CA 1
ATOM 716 C C . ASP A 1 86 ? -2.812 -8.380 -8.607 1.00 16.33 177 ASP A C 1
ATOM 717 O O . ASP A 1 86 ? -2.848 -8.873 -7.480 1.00 17.40 177 ASP A O 1
ATOM 722 N N A SER A 1 87 ? -3.323 -8.978 -9.681 0.57 16.96 178 SER A N 1
ATOM 723 N N B SER A 1 87 ? -3.331 -8.983 -9.673 0.43 16.98 178 SER A N 1
ATOM 724 C CA A SER A 1 87 ? -4.063 -10.234 -9.585 0.57 17.51 178 SER A CA 1
ATOM 725 C CA B SER A 1 87 ? -4.069 -10.238 -9.550 0.43 17.53 178 SER A CA 1
ATOM 726 C C A SER A 1 87 ? -3.166 -11.399 -9.190 0.57 17.41 178 SER A C 1
ATOM 727 C C B SER A 1 87 ? -3.163 -11.403 -9.176 0.43 17.42 178 SER A C 1
ATOM 728 O O A SER A 1 87 ? -3.634 -12.382 -8.623 0.57 17.84 178 SER A O 1
ATOM 729 O O B SER A 1 87 ? -3.622 -12.392 -8.610 0.43 17.87 178 SER A O 1
ATOM 734 N N . SER A 1 88 ? -1.879 -11.292 -9.496 1.00 15.12 179 SER A N 1
ATOM 735 C CA . SER A 1 88 ? -0.934 -12.358 -9.182 1.00 19.78 179 SER A CA 1
ATOM 736 C C . SER A 1 88 ? -0.611 -12.426 -7.690 1.00 20.85 179 SER A C 1
ATOM 737 O O . SER A 1 88 ? -0.344 -13.504 -7.153 1.00 23.04 179 SER A O 1
ATOM 740 N N . TYR A 1 89 ? -0.657 -11.277 -7.026 1.00 17.55 180 TYR A N 1
ATOM 741 C CA . TYR A 1 89 ? -0.457 -11.216 -5.586 1.00 19.67 180 TYR A CA 1
ATOM 742 C C . TYR A 1 89 ? -1.766 -11.042 -4.825 1.00 17.22 180 TYR A C 1
ATOM 743 O O . TYR A 1 89 ? -1.764 -11.068 -3.594 1.00 16.23 180 TYR A O 1
ATOM 752 N N . GLN A 1 90 ? -2.869 -10.889 -5.561 1.00 14.18 181 GLN A N 1
ATOM 753 C CA . GLN A 1 90 ? -4.196 -10.692 -4.978 1.00 12.25 181 GLN A CA 1
ATOM 754 C C . GLN A 1 90 ? -4.162 -9.543 -3.971 1.00 12.71 181 GLN A C 1
ATOM 755 O O . GLN A 1 90 ? -4.576 -9.669 -2.812 1.00 13.59 181 GLN A O 1
ATOM 761 N N . ALA A 1 91 ? -3.653 -8.412 -4.434 1.00 12.99 182 ALA A N 1
ATOM 762 C CA . ALA A 1 91 ? -3.378 -7.292 -3.550 1.00 13.04 182 ALA A CA 1
ATOM 763 C C . ALA A 1 91 ? -3.577 -5.961 -4.249 1.00 16.35 182 ALA A C 1
ATOM 764 O O . ALA A 1 91 ? -3.193 -5.801 -5.407 1.00 13.60 182 ALA A O 1
ATOM 766 N N . TRP A 1 92 ? -4.171 -5.008 -3.533 1.00 14.77 183 TRP A N 1
ATOM 767 C CA . TRP A 1 92 ? -4.236 -3.619 -3.990 1.00 12.14 183 TRP A CA 1
ATOM 768 C C . TRP A 1 92 ? -2.982 -2.864 -3.583 1.00 12.19 183 TRP A C 1
ATOM 769 O O . TRP A 1 92 ? -2.439 -3.086 -2.493 1.00 11.94 183 TRP A O 1
ATOM 780 N N . TYR A 1 93 ? -2.525 -1.968 -4.460 1.00 9.73 184 TYR A N 1
ATOM 781 C CA . TYR A 1 93 ? -1.411 -1.078 -4.154 1.00 10.68 184 TYR A CA 1
ATOM 782 C C . TYR A 1 93 ? -1.779 0.333 -4.574 1.00 8.20 184 TYR A C 1
ATOM 783 O O . TYR A 1 93 ? -2.591 0.524 -5.474 1.00 10.67 184 TYR A O 1
ATOM 792 N N . TYR A 1 94 ? -1.188 1.317 -3.905 1.00 10.07 185 TYR A N 1
ATOM 793 C CA . TYR A 1 94 ? -1.347 2.704 -4.321 1.00 9.19 185 TYR A CA 1
ATOM 794 C C . TYR A 1 94 ? -0.012 3.241 -4.795 1.00 9.20 185 TYR A C 1
ATOM 795 O O . TYR A 1 94 ? 0.964 3.272 -4.041 1.00 11.88 185 TYR A O 1
ATOM 804 N N . LEU A 1 95 ? 0.032 3.658 -6.056 1.00 10.20 186 LEU A N 1
ATOM 805 C CA . LEU A 1 95 ? 1.224 4.273 -6.594 1.00 9.17 186 LEU A CA 1
ATOM 806 C C . LEU A 1 95 ? 1.083 5.782 -6.497 1.00 11.08 186 LEU A C 1
ATOM 807 O O . LEU A 1 95 ? 0.122 6.351 -6.997 1.00 13.64 186 LEU A O 1
ATOM 812 N N . LYS A 1 96 ? 2.037 6.411 -5.827 1.00 9.30 187 LYS A N 1
ATOM 813 C CA . LYS A 1 96 ? 2.026 7.854 -5.632 1.00 15.19 187 LYS A CA 1
ATOM 814 C C . LYS A 1 96 ? 2.232 8.575 -6.964 1.00 15.18 187 LYS A C 1
ATOM 815 O O . LYS A 1 96 ? 2.576 7.944 -7.962 1.00 15.48 187 LYS A O 1
ATOM 821 N N . SER A 1 97 ? 2.002 9.887 -6.987 1.00 19.08 188 SER A N 1
ATOM 822 C CA . SER A 1 97 ? 2.141 10.640 -8.235 1.00 17.29 188 SER A CA 1
ATOM 823 C C . SER A 1 97 ? 3.564 10.581 -8.778 1.00 23.46 188 SER A C 1
ATOM 824 O O . SER A 1 97 ? 3.776 10.734 -9.978 1.00 24.46 188 SER A O 1
ATOM 827 N N . ASP A 1 98 ? 4.542 10.330 -7.910 1.00 19.80 189 ASP A N 1
ATOM 828 C CA . ASP A 1 98 ? 5.910 10.151 -8.383 1.00 17.87 189 ASP A CA 1
ATOM 829 C C . ASP A 1 98 ? 6.166 8.731 -8.891 1.00 22.89 189 ASP A C 1
ATOM 830 O O . ASP A 1 98 ? 7.260 8.426 -9.361 1.00 27.07 189 ASP A O 1
ATOM 835 N N . GLY A 1 99 ? 5.161 7.862 -8.788 1.00 14.42 190 GLY A N 1
ATOM 836 C CA . GLY A 1 99 ? 5.285 6.509 -9.303 1.00 13.58 190 GLY A CA 1
ATOM 837 C C . GLY A 1 99 ? 5.584 5.434 -8.271 1.00 18.52 190 GLY A C 1
ATOM 838 O O . GLY A 1 99 ? 5.204 4.280 -8.456 1.00 14.26 190 GLY A O 1
ATOM 839 N N . SER A 1 100 ? 6.259 5.796 -7.182 1.00 17.74 191 SER A N 1
ATOM 840 C CA . SER A 1 100 ? 6.679 4.793 -6.197 1.00 10.94 191 SER A CA 1
ATOM 841 C C . SER A 1 100 ? 5.522 4.387 -5.287 1.00 16.25 191 SER A C 1
ATOM 842 O O . SER A 1 100 ? 4.678 5.211 -4.935 1.00 14.11 191 SER A O 1
ATOM 845 N N . TYR A 1 101 ? 5.485 3.120 -4.882 1.00 13.08 192 TYR A N 1
ATOM 846 C CA . TYR A 1 101 ? 4.337 2.643 -4.113 1.00 10.26 192 TYR A CA 1
ATOM 847 C C . TYR A 1 101 ? 4.342 3.213 -2.697 1.00 12.07 192 TYR A C 1
ATOM 848 O O . TYR A 1 101 ? 5.407 3.423 -2.103 1.00 12.89 192 TYR A O 1
ATOM 857 N N . ALA A 1 102 ? 3.148 3.506 -2.182 1.00 12.99 193 ALA A N 1
ATOM 858 C CA . ALA A 1 102 ? 2.997 3.945 -0.802 1.00 13.65 193 ALA A CA 1
ATOM 859 C C . ALA A 1 102 ? 3.191 2.748 0.124 1.00 14.28 193 ALA A C 1
ATOM 860 O O . ALA A 1 102 ? 2.787 1.644 -0.217 1.00 10.99 193 ALA A O 1
ATOM 862 N N . ARG A 1 103 ? 3.796 2.962 1.273 1.00 10.48 194 ARG A N 1
ATOM 863 C CA . ARG A 1 103 ? 3.948 1.912 2.254 1.00 11.58 194 ARG A CA 1
ATOM 864 C C . ARG A 1 103 ? 4.026 2.450 3.672 1.00 11.78 194 ARG A C 1
ATOM 865 O O . ARG A 1 103 ? 4.413 3.513 3.841 1.00 13.03 194 ARG A O 1
ATOM 873 N N . ASN A 1 104 ? 3.548 1.660 4.621 1.00 11.85 195 ASN A N 1
ATOM 874 C CA . ASN A 1 104 ? 3.429 2.118 6.004 1.00 14.80 195 ASN A CA 1
ATOM 875 C C . ASN A 1 104 ? 2.746 3.475 6.106 1.00 16.65 195 ASN A C 1
ATOM 876 O O . ASN A 1 104 ? 3.215 4.349 6.824 1.00 17.30 195 ASN A O 1
ATOM 881 N N . ALA A 1 105 ? 1.642 3.652 5.394 1.00 12.51 196 ALA A N 1
ATOM 882 C CA . ALA A 1 105 ? 1.050 4.970 5.275 1.00 12.70 196 ALA A CA 1
ATOM 883 C C . ALA A 1 105 ? -0.414 4.902 4.917 1.00 12.16 196 ALA A C 1
ATOM 884 O O . ALA A 1 105 ? -0.865 3.955 4.276 1.00 13.37 196 ALA A O 1
ATOM 886 N N . TRP A 1 106 ? -1.164 5.907 5.351 1.00 10.20 197 TRP A N 1
ATOM 887 C CA . TRP A 1 106 ? -2.532 6.057 4.918 1.00 8.83 197 TRP A CA 1
ATOM 888 C C . TRP A 1 106 ? -2.574 6.724 3.554 1.00 13.59 197 TRP A C 1
ATOM 889 O O . TRP A 1 106 ? -1.712 7.538 3.215 1.00 15.44 197 TRP A O 1
ATOM 900 N N . GLN A 1 107 ? -3.578 6.350 2.777 1.00 12.54 198 GLN A N 1
ATOM 901 C CA . GLN A 1 107 ? -3.907 7.020 1.527 1.00 12.69 198 GLN A CA 1
ATOM 902 C C . GLN A 1 107 ? -5.414 7.156 1.543 1.00 12.79 198 GLN A C 1
ATOM 903 O O . GLN A 1 107 ? -6.128 6.173 1.394 1.00 14.58 198 GLN A O 1
ATOM 909 N N . GLY A 1 108 ? -5.904 8.367 1.773 1.00 14.18 199 GLY A N 1
ATOM 910 C CA . GLY A 1 108 ? -7.330 8.542 1.958 1.00 15.05 199 GLY A CA 1
ATOM 911 C C . GLY A 1 108 ? -7.786 7.706 3.148 1.00 12.85 199 GLY A C 1
ATOM 912 O O . GLY A 1 108 ? -7.173 7.751 4.216 1.00 15.57 199 GLY A O 1
ATOM 913 N N . ASN A 1 109 ? -8.833 6.920 2.943 1.00 13.12 200 ASN A N 1
ATOM 914 C CA . ASN A 1 109 ? -9.399 6.075 4.007 1.00 14.46 200 ASN A CA 1
ATOM 915 C C . ASN A 1 109 ? -8.768 4.684 4.112 1.00 17.71 200 ASN A C 1
ATOM 916 O O . ASN A 1 109 ? -9.273 3.815 4.838 1.00 13.40 200 ASN A O 1
ATOM 921 N N . TYR A 1 110 ? -7.660 4.487 3.402 1.00 14.79 201 TYR A N 1
ATOM 922 C CA . TYR A 1 110 ? -7.047 3.172 3.234 1.00 10.99 201 TYR A CA 1
ATOM 923 C C . TYR A 1 110 ? -5.635 3.154 3.793 1.00 9.28 201 TYR A C 1
ATOM 924 O O . TYR A 1 110 ? -4.969 4.186 3.863 1.00 11.93 201 TYR A O 1
ATOM 933 N N . TYR A 1 111 ? -5.180 1.974 4.202 1.00 8.40 202 TYR A N 1
ATOM 934 C CA . TYR A 1 111 ? -3.849 1.857 4.776 1.00 10.79 202 TYR A CA 1
ATOM 935 C C . TYR A 1 111 ? -2.991 0.895 3.957 1.00 11.37 202 TYR A C 1
ATOM 936 O O . TYR A 1 111 ? -3.422 -0.220 3.668 1.00 12.07 202 TYR A O 1
ATOM 945 N N . LEU A 1 112 ? -1.789 1.327 3.590 1.00 10.68 203 LEU A N 1
ATOM 946 C CA . LEU A 1 112 ? -0.841 0.480 2.871 1.00 11.09 203 LEU A CA 1
ATOM 947 C C . LEU A 1 112 ? 0.177 -0.089 3.852 1.00 14.15 203 LEU A C 1
ATOM 948 O O . LEU A 1 112 ? 0.830 0.655 4.571 1.00 9.97 203 LEU A O 1
ATOM 953 N N . LYS A 1 113 ? 0.300 -1.414 3.885 1.00 12.21 204 LYS A N 1
ATOM 954 C CA . LYS A 1 113 ? 1.234 -2.069 4.791 1.00 11.90 204 LYS A CA 1
ATOM 955 C C . LYS A 1 113 ? 2.696 -1.933 4.340 1.00 13.23 204 LYS A C 1
ATOM 956 O O . LYS A 1 113 ? 3.003 -1.238 3.364 1.00 15.20 204 LYS A O 1
ATOM 962 N N . SER A 1 114 ? 3.604 -2.574 5.067 1.00 15.30 205 SER A N 1
ATOM 963 C CA . SER A 1 114 ? 5.036 -2.333 4.884 1.00 14.82 205 SER A CA 1
ATOM 964 C C . SER A 1 114 ? 5.556 -2.717 3.496 1.00 19.68 205 SER A C 1
ATOM 9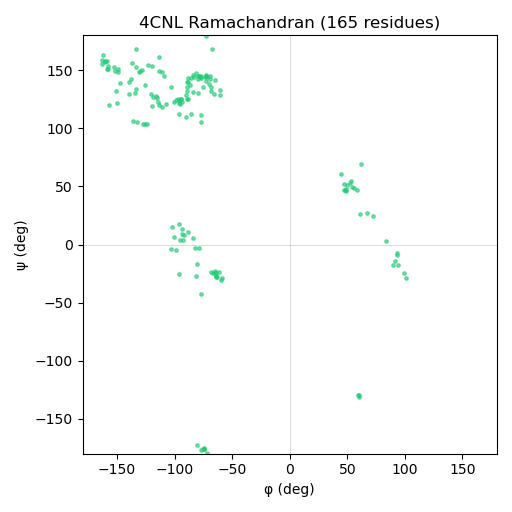65 O O . SER A 1 114 ? 6.540 -2.151 3.008 1.00 19.61 205 SER A O 1
ATOM 968 N N . ASP A 1 115 ? 4.907 -3.682 2.861 1.00 19.12 206 ASP A N 1
ATOM 969 C CA . ASP A 1 115 ? 5.314 -4.074 1.517 1.00 19.84 206 ASP A CA 1
ATOM 970 C C . ASP A 1 115 ? 4.385 -3.486 0.464 1.00 20.05 206 ASP A C 1
ATOM 971 O O . ASP A 1 115 ? 4.384 -3.922 -0.692 1.00 17.66 206 ASP A O 1
ATOM 976 N N . GLY A 1 116 ? 3.587 -2.505 0.878 1.00 15.61 207 GLY A N 1
ATOM 977 C CA . GLY A 1 116 ? 2.724 -1.781 -0.035 1.00 12.50 207 GLY A CA 1
ATOM 978 C C . GLY A 1 116 ? 1.316 -2.325 -0.173 1.00 9.66 207 GLY A C 1
ATOM 979 O O . GLY A 1 116 ? 0.455 -1.664 -0.741 1.00 12.63 207 GLY A O 1
ATOM 980 N N A LYS A 1 117 ? 1.077 -3.525 0.350 0.47 11.50 208 LYS A N 1
ATOM 981 N N B LYS A 1 117 ? 1.076 -3.528 0.346 0.53 11.49 208 LYS A N 1
ATOM 982 C CA A LYS A 1 117 ? -0.230 -4.155 0.212 0.47 11.04 208 LYS A CA 1
ATOM 983 C CA B LYS A 1 117 ? -0.238 -4.148 0.213 0.53 11.03 208 LYS A CA 1
ATOM 984 C C A LYS A 1 117 ? -1.289 -3.430 1.038 0.47 13.05 208 LYS A C 1
ATOM 985 C C B LYS A 1 117 ? -1.288 -3.415 1.038 0.53 13.06 208 LYS A C 1
ATOM 986 O O A LYS A 1 117 ? -1.080 -3.149 2.217 0.47 12.36 208 LYS A O 1
ATOM 987 O O B LYS A 1 117 ? -1.070 -3.113 2.209 0.53 12.35 208 LYS A O 1
ATOM 998 N N . MET A 1 118 ? -2.422 -3.122 0.415 1.00 9.36 209 MET A N 1
ATOM 999 C CA . MET A 1 118 ? -3.529 -2.502 1.124 1.00 11.92 209 MET A CA 1
ATOM 1000 C C . MET A 1 118 ? -4.125 -3.445 2.146 1.00 12.23 209 MET A C 1
ATOM 1001 O O . MET A 1 118 ? -4.434 -4.600 1.837 1.00 10.67 209 MET A O 1
ATOM 1006 N N . ALA A 1 119 ? -4.324 -2.938 3.360 1.00 7.54 210 ALA A N 1
ATOM 1007 C CA . ALA A 1 119 ? -4.974 -3.724 4.392 1.00 10.30 210 ALA A CA 1
ATOM 1008 C C . ALA A 1 119 ? -6.468 -3.846 4.100 1.00 9.93 210 ALA A C 1
ATOM 1009 O O . ALA A 1 119 ? -7.094 -2.908 3.601 1.00 13.95 210 ALA A O 1
ATOM 1011 N N . LYS A 1 120 ? -7.041 -5.001 4.441 1.00 10.26 211 LYS A N 1
ATOM 1012 C CA . LYS A 1 120 ? -8.408 -5.324 4.053 1.00 12.15 211 LYS A CA 1
ATOM 1013 C C . LYS A 1 120 ? -8.979 -6.370 5.010 1.00 18.02 211 LYS A C 1
ATOM 1014 O O . LYS A 1 120 ? -8.424 -7.457 5.128 1.00 14.68 211 LYS A O 1
ATOM 1020 N N . GLY A 1 121 ? -10.066 -6.035 5.704 1.00 14.02 212 GLY A N 1
ATOM 1021 C CA . GLY A 1 121 ? -10.688 -6.955 6.648 1.00 16.18 212 GLY A CA 1
ATOM 1022 C C . GLY A 1 121 ? -9.728 -7.398 7.735 1.00 17.02 212 GLY A C 1
ATOM 1023 O O . GLY A 1 121 ? -9.615 -8.588 8.040 1.00 14.39 212 GLY A O 1
ATOM 1024 N N . GLU A 1 122 ? -9.022 -6.438 8.320 1.00 11.29 213 GLU A N 1
ATOM 1025 C CA . GLU A 1 122 ? -7.950 -6.769 9.254 1.00 10.50 213 GLU A CA 1
ATOM 1026 C C . GLU A 1 122 ? -7.601 -5.585 10.144 1.00 9.48 213 GLU A C 1
ATOM 1027 O O . GLU A 1 122 ? -7.843 -4.424 9.801 1.00 10.87 213 GLU A O 1
ATOM 1033 N N . TRP A 1 123 ? -7.023 -5.910 11.289 1.00 11.47 214 TRP A N 1
ATOM 1034 C CA . TRP A 1 123 ? -6.511 -4.923 12.221 1.00 9.82 214 TRP A CA 1
ATOM 1035 C C . TRP A 1 123 ? -5.088 -4.527 11.854 1.00 12.95 214 TRP A C 1
ATOM 1036 O O . TRP A 1 123 ? -4.282 -5.367 11.447 1.00 14.48 214 TRP A O 1
ATOM 1047 N N A VAL A 1 124 ? -4.782 -3.247 12.027 0.44 10.40 215 VAL A N 1
ATOM 1048 N N B VAL A 1 124 ? -4.781 -3.242 11.959 0.56 10.37 215 VAL A N 1
ATOM 1049 C CA A VAL A 1 124 ? -3.450 -2.715 11.776 0.44 10.15 215 VAL A CA 1
ATOM 1050 C CA B VAL A 1 124 ? -3.404 -2.796 11.823 0.56 10.11 215 VAL A CA 1
ATOM 1051 C C A VAL A 1 124 ? -3.036 -1.764 12.901 0.44 12.10 215 VAL A C 1
ATOM 1052 C C B VAL A 1 124 ? -3.060 -1.862 12.972 0.56 12.14 215 VAL A C 1
ATOM 1053 O O A VAL A 1 124 ? -3.834 -0.939 13.348 0.44 8.80 215 VAL A O 1
ATOM 1054 O O B VAL A 1 124 ? -3.919 -1.154 13.500 0.56 8.71 215 VAL A O 1
ATOM 1061 N N . TYR A 1 125 ? -1.798 -1.885 13.371 1.00 14.01 216 TYR A N 1
ATOM 1062 C CA . TYR A 1 125 ? -1.315 -0.967 14.383 1.00 15.10 216 TYR A CA 1
ATOM 1063 C C . TYR A 1 125 ? -0.542 0.155 13.718 1.00 17.74 216 TYR A C 1
ATOM 1064 O O . TYR A 1 125 ? 0.452 -0.089 13.030 1.00 15.74 216 TYR A O 1
ATOM 1073 N N . ASP A 1 126 ? -0.999 1.384 13.917 1.00 15.53 217 ASP A N 1
ATOM 1074 C CA . ASP A 1 126 ? -0.323 2.538 13.343 1.00 17.05 217 ASP A CA 1
ATOM 1075 C C . ASP A 1 126 ? 0.710 3.041 14.332 1.00 22.92 217 ASP A C 1
ATOM 1076 O O . ASP A 1 126 ? 0.364 3.589 15.376 1.00 20.91 217 ASP A O 1
ATOM 1081 N N . ALA A 1 127 ? 1.981 2.841 13.997 1.00 16.99 218 ALA A N 1
ATOM 1082 C CA . ALA A 1 127 ? 3.080 3.190 14.893 1.00 22.44 218 ALA A CA 1
ATOM 1083 C C . ALA A 1 127 ? 3.101 4.673 15.241 1.00 19.97 218 ALA A C 1
ATOM 1084 O O . ALA A 1 127 ? 3.524 5.052 16.332 1.00 22.63 218 ALA A O 1
ATOM 1086 N N . THR A 1 128 ? 2.639 5.517 14.324 1.00 23.11 219 THR A N 1
ATOM 1087 C CA . THR A 1 128 ? 2.669 6.955 14.559 1.00 29.12 219 THR A CA 1
ATOM 1088 C C . THR A 1 128 ? 1.545 7.387 15.506 1.00 27.84 219 THR A C 1
ATOM 1089 O O . THR A 1 128 ? 1.771 8.180 16.421 1.00 30.10 219 THR A O 1
ATOM 1093 N N . TYR A 1 129 ? 0.344 6.847 15.317 1.00 18.22 220 TYR A N 1
ATOM 1094 C CA . TYR A 1 129 ? -0.773 7.189 16.196 1.00 17.53 220 TYR A CA 1
ATOM 1095 C C . TYR A 1 129 ? -0.723 6.399 17.513 1.00 14.69 220 TYR A C 1
ATOM 1096 O O . TYR A 1 129 ? -1.401 6.760 18.479 1.00 16.26 220 TYR A O 1
ATOM 1105 N N . GLN A 1 130 ? 0.066 5.323 17.531 1.00 13.18 221 GLN A N 1
ATOM 1106 C CA . GLN A 1 130 ? 0.127 4.380 18.662 1.00 1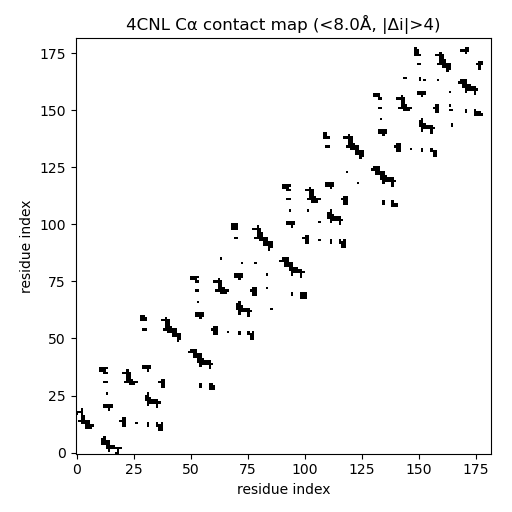0.78 221 GLN A CA 1
ATOM 1107 C C . GLN A 1 130 ? -1.275 3.889 19.007 1.00 17.24 221 GLN A C 1
ATOM 1108 O O . GLN A 1 130 ? -1.733 3.995 20.147 1.00 12.70 221 GLN A O 1
ATOM 1114 N N . ALA A 1 131 ? -1.954 3.357 17.998 1.00 14.35 222 ALA A N 1
ATOM 1115 C CA . ALA A 1 131 ? -3.320 2.872 18.162 1.00 12.02 222 ALA A CA 1
ATOM 1116 C C . ALA A 1 131 ? -3.658 1.858 17.086 1.00 12.35 222 ALA A C 1
ATOM 1117 O O . ALA A 1 131 ? -3.096 1.895 15.991 1.00 11.09 222 ALA A O 1
ATOM 1119 N N . TRP A 1 132 ? -4.593 0.969 17.405 1.00 9.30 223 TRP A N 1
ATOM 1120 C CA . TRP A 1 132 ? -5.114 0.008 16.441 1.00 11.03 223 TRP A CA 1
ATOM 1121 C C . TRP A 1 132 ? -6.220 0.627 15.606 1.00 9.17 223 TRP A C 1
ATOM 1122 O O . TRP A 1 132 ? -7.005 1.435 16.101 1.00 9.55 223 TRP A O 1
ATOM 1133 N N . TYR A 1 133 ? -6.283 0.216 14.345 1.00 9.06 224 TYR A N 1
ATOM 1134 C CA . TYR A 1 133 ? -7.341 0.595 13.416 1.00 8.27 224 TYR A CA 1
ATOM 1135 C C . TYR A 1 133 ? -7.895 -0.670 12.810 1.00 11.33 224 TYR A C 1
ATOM 1136 O O . TYR A 1 133 ? -7.171 -1.656 12.674 1.00 9.07 224 TYR A O 1
ATOM 1145 N N . TYR A 1 134 ? -9.171 -0.659 12.439 1.00 9.47 225 TYR A N 1
ATOM 1146 C CA . TYR A 1 134 ? -9.704 -1.810 11.734 1.00 10.56 225 TYR A CA 1
ATOM 1147 C C . TYR A 1 134 ? -10.097 -1.418 10.324 1.00 10.71 225 TYR A C 1
ATOM 1148 O O . TYR A 1 134 ? -10.912 -0.524 10.128 1.00 11.67 225 TYR A O 1
ATOM 1157 N N . LEU A 1 135 ? -9.513 -2.100 9.340 1.00 9.42 226 LEU A N 1
ATOM 1158 C CA . LEU A 1 135 ? -9.872 -1.859 7.951 1.00 12.15 226 LEU A CA 1
ATOM 1159 C C . LEU A 1 135 ? -10.946 -2.846 7.526 1.00 12.46 226 LEU A C 1
ATOM 1160 O O . LEU A 1 135 ? -10.765 -4.060 7.649 1.00 11.73 226 LEU A O 1
ATOM 1165 N N . THR A 1 136 ? -12.058 -2.322 7.020 1.00 11.91 227 THR A N 1
ATOM 1166 C CA . THR A 1 136 ? -13.219 -3.135 6.665 1.00 14.41 227 THR A CA 1
ATOM 1167 C C . THR A 1 136 ? -12.981 -3.928 5.374 1.00 17.33 227 THR A C 1
ATOM 1168 O O . THR A 1 136 ? -11.898 -3.888 4.796 1.00 16.15 227 THR A O 1
ATOM 1172 N N . SER A 1 137 ? -14.007 -4.630 4.905 1.00 17.26 228 SER A N 1
ATOM 1173 C CA . SER A 1 137 ? -13.825 -5.560 3.794 1.00 20.63 228 SER A CA 1
ATOM 1174 C C . SER A 1 137 ? -13.429 -4.867 2.496 1.00 20.31 228 SER A C 1
ATOM 1175 O O . SER A 1 137 ? -12.843 -5.503 1.626 1.00 22.05 228 SER A O 1
ATOM 1178 N N . ASP A 1 138 ? -13.731 -3.579 2.356 1.00 20.18 229 ASP A N 1
ATOM 1179 C CA . ASP A 1 138 ? -13.353 -2.888 1.123 1.00 20.28 229 ASP A CA 1
ATOM 1180 C C . ASP A 1 138 ? -12.085 -2.066 1.319 1.00 22.58 229 ASP A C 1
ATOM 1181 O O . ASP A 1 138 ? -11.657 -1.334 0.429 1.00 26.00 229 ASP A O 1
ATOM 1186 N N . GLY A 1 139 ? -11.470 -2.207 2.488 1.00 15.49 230 GLY A N 1
ATOM 1187 C CA . GLY A 1 139 ? -10.251 -1.481 2.781 1.00 16.01 230 GLY A CA 1
ATOM 1188 C C . GLY A 1 139 ? -10.444 -0.223 3.615 1.00 18.46 230 GLY A C 1
ATOM 1189 O O . GLY A 1 139 ? -9.513 0.220 4.281 1.00 13.39 230 GLY A O 1
ATOM 1190 N N . SER A 1 140 ? -11.634 0.371 3.575 1.00 15.89 231 SER A N 1
ATOM 1191 C CA . SER A 1 140 ? -11.839 1.663 4.246 1.00 12.64 231 SER A CA 1
ATOM 1192 C C . SER A 1 140 ? -11.877 1.457 5.753 1.00 13.43 231 SER A C 1
ATOM 1193 O O . SER A 1 140 ? -12.440 0.471 6.230 1.00 13.31 231 SER A O 1
ATOM 1196 N N . TYR A 1 141 ? -11.275 2.371 6.508 1.00 12.43 232 TYR A N 1
ATOM 1197 C CA . TYR A 1 141 ? -11.225 2.152 7.955 1.00 11.52 232 TYR A CA 1
ATOM 1198 C C . TYR A 1 141 ? -12.604 2.292 8.575 1.00 14.13 232 TYR A C 1
ATOM 1199 O O . TYR A 1 141 ? -13.433 3.096 8.124 1.00 12.49 232 TYR A O 1
ATOM 1208 N N . ALA A 1 142 ? -12.846 1.470 9.598 1.00 10.35 233 ALA A N 1
ATOM 1209 C CA . ALA A 1 142 ? -14.080 1.525 10.374 1.00 12.37 233 ALA A CA 1
ATOM 1210 C C . ALA A 1 142 ? -14.003 2.662 11.378 1.00 12.49 233 ALA A C 1
ATOM 1211 O O . ALA A 1 142 ? -12.945 2.919 11.947 1.00 11.11 233 ALA A O 1
ATOM 1213 N N . TYR A 1 143 ? -15.120 3.347 11.595 1.00 11.68 234 TYR A N 1
ATOM 1214 C CA . TYR A 1 143 ? -15.174 4.391 12.611 1.00 12.78 234 TYR A CA 1
ATOM 1215 C C . TYR A 1 143 ? -16.577 4.483 13.193 1.00 13.69 234 TYR A C 1
ATOM 1216 O O . TYR A 1 143 ? -17.561 4.173 12.510 1.00 15.91 234 TYR A O 1
ATOM 1225 N N . SER A 1 144 ? -16.647 4.914 14.450 1.00 11.09 235 SER A N 1
ATOM 1226 C CA . SER A 1 144 ? -17.906 5.025 15.186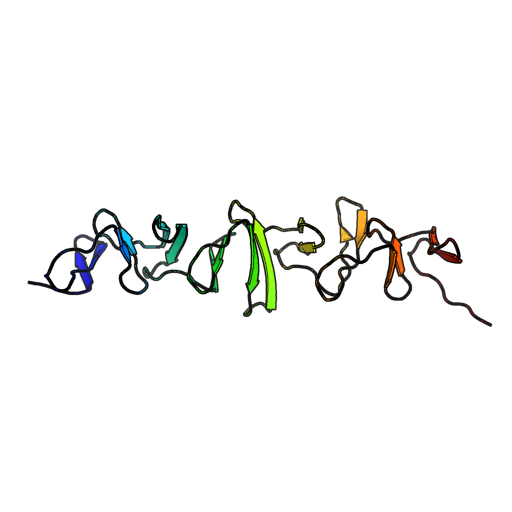 1.00 14.03 235 SER A CA 1
ATOM 1227 C C . SER A 1 144 ? -18.730 3.759 15.066 1.00 16.28 235 SER A C 1
ATOM 1228 O O . SER A 1 144 ? -19.932 3.811 14.780 1.00 20.58 235 SER A O 1
ATOM 1231 N N . THR A 1 145 ? -18.082 2.617 15.288 1.00 12.95 236 THR A N 1
ATOM 1232 C CA . THR A 1 145 ? -18.716 1.323 15.080 1.00 15.14 236 THR A CA 1
ATOM 1233 C C . THR A 1 145 ? -17.950 0.205 15.776 1.00 12.81 236 THR A C 1
ATOM 1234 O O . THR A 1 145 ? -16.770 0.352 16.101 1.00 13.93 236 THR A O 1
ATOM 1238 N N . TRP A 1 146 ? -18.638 -0.907 16.022 1.00 12.47 237 TRP A N 1
ATOM 1239 C CA . TRP A 1 146 ? -18.023 -2.061 16.652 1.00 10.98 237 TRP A CA 1
ATOM 1240 C C . TRP A 1 146 ? -17.410 -2.980 15.621 1.00 16.77 237 TRP A C 1
ATOM 1241 O O . TRP A 1 146 ? -17.943 -3.136 14.517 1.00 18.06 237 TRP A O 1
ATOM 1252 N N . GLN A 1 147 ? -16.275 -3.566 15.981 1.00 11.53 238 GLN A N 1
ATOM 1253 C CA . GLN A 1 147 ? -15.739 -4.729 15.279 1.00 13.49 238 GLN A CA 1
ATOM 1254 C C . GLN A 1 147 ? -15.564 -5.803 16.330 1.00 18.65 238 GLN A C 1
ATOM 1255 O O . GLN A 1 147 ? -14.645 -5.739 17.151 1.00 13.42 238 GLN A O 1
ATOM 1261 N N . GLY A 1 148 ? -16.473 -6.771 16.336 1.00 16.18 239 GLY A N 1
ATOM 1262 C CA . GLY A 1 148 ? -16.517 -7.734 17.422 1.00 17.09 239 GLY A CA 1
ATOM 1263 C C . GLY A 1 148 ? -16.756 -6.990 18.721 1.00 17.14 239 GLY A C 1
ATOM 1264 O O . GLY A 1 148 ? -17.661 -6.159 18.805 1.00 17.97 239 GLY A O 1
ATOM 1265 N N . ASN A 1 149 ? -15.923 -7.274 19.721 1.00 15.65 240 ASN A N 1
ATOM 1266 C CA . ASN A 1 149 ? -16.056 -6.667 21.045 1.00 16.77 240 ASN A CA 1
ATOM 1267 C C . ASN A 1 149 ? -15.212 -5.416 21.222 1.00 8.85 240 ASN A C 1
ATOM 1268 O O . ASN A 1 149 ? -15.013 -4.935 22.346 1.00 9.61 240 ASN A O 1
ATOM 1273 N N . TYR A 1 150 ? -14.704 -4.895 20.106 1.00 11.86 241 TYR A N 1
ATOM 1274 C CA . TYR A 1 150 ? -13.915 -3.676 20.122 1.00 10.61 241 TYR A CA 1
ATOM 1275 C C . TYR A 1 150 ? -14.661 -2.544 19.454 1.00 9.57 241 TYR A C 1
ATOM 1276 O O . TYR A 1 150 ? -15.423 -2.766 18.513 1.00 11.73 241 TYR A O 1
ATOM 1285 N N . TYR A 1 151 ? -14.419 -1.324 19.919 1.00 9.71 242 TYR A N 1
ATOM 1286 C CA . TYR A 1 151 ? -15.093 -0.165 19.345 1.00 7.65 242 TYR A CA 1
ATOM 1287 C C . TYR A 1 151 ? -14.109 0.776 18.697 1.00 9.92 242 TYR A C 1
ATOM 1288 O O . TYR A 1 151 ? -13.137 1.203 19.326 1.00 11.66 242 TYR A O 1
ATOM 1297 N N . LEU A 1 152 ? -14.374 1.122 17.448 1.00 10.79 243 LEU A N 1
ATOM 1298 C CA . LEU A 1 152 ? -13.557 2.118 16.759 1.00 8.93 243 LEU A CA 1
ATOM 1299 C C . LEU A 1 152 ? -14.212 3.488 16.895 1.00 14.30 243 LEU A C 1
ATOM 1300 O O . LEU A 1 152 ? -15.388 3.669 16.543 1.00 11.89 243 LEU A O 1
ATOM 1305 N N . LYS A 1 153 ? -13.454 4.453 17.404 1.00 8.82 244 LYS A N 1
ATOM 1306 C CA . LYS A 1 153 ? -13.987 5.782 17.675 1.00 11.76 244 LYS A CA 1
ATOM 1307 C C . LYS A 1 153 ? -14.127 6.578 16.372 1.00 12.77 244 LYS A C 1
ATOM 1308 O O . LYS A 1 153 ? -13.870 6.045 15.295 1.00 13.10 244 LYS A O 1
ATOM 1314 N N . SER A 1 154 ? -14.546 7.837 16.473 1.00 17.51 245 SER A N 1
ATOM 1315 C CA . SER A 1 154 ? -14.887 8.608 15.277 1.00 15.21 245 SER A CA 1
ATOM 1316 C C . SER A 1 154 ? -13.690 8.846 14.362 1.00 14.43 245 SER A C 1
ATOM 1317 O O . SER A 1 154 ? -13.861 9.001 13.154 1.00 19.32 245 SER A O 1
ATOM 1320 N N . ASP A 1 155 ? -12.485 8.864 14.922 1.00 16.56 246 ASP A N 1
ATOM 1321 C CA . ASP A 1 155 ? -11.286 9.030 14.099 1.00 16.02 246 ASP A CA 1
ATOM 1322 C C . ASP A 1 155 ? -10.683 7.674 13.707 1.00 16.95 246 ASP A C 1
ATOM 1323 O O . ASP A 1 155 ? -9.579 7.605 13.156 1.00 15.07 246 ASP A O 1
ATOM 1328 N N . GLY A 1 156 ? -11.416 6.601 14.000 1.00 12.14 247 GLY A N 1
ATOM 1329 C CA . GLY A 1 156 ? -10.998 5.257 13.648 1.00 14.21 247 GLY A CA 1
ATOM 1330 C C . GLY A 1 156 ? -10.188 4.538 14.716 1.00 9.12 247 GLY A C 1
ATOM 1331 O O . GLY A 1 156 ? -9.980 3.326 14.616 1.00 10.55 247 GLY A O 1
ATOM 1332 N N . LYS A 1 157 ? -9.706 5.269 15.715 1.00 9.18 248 LYS A N 1
ATOM 1333 C CA . LYS A 1 157 ? -8.872 4.655 16.756 1.00 12.44 248 LYS A CA 1
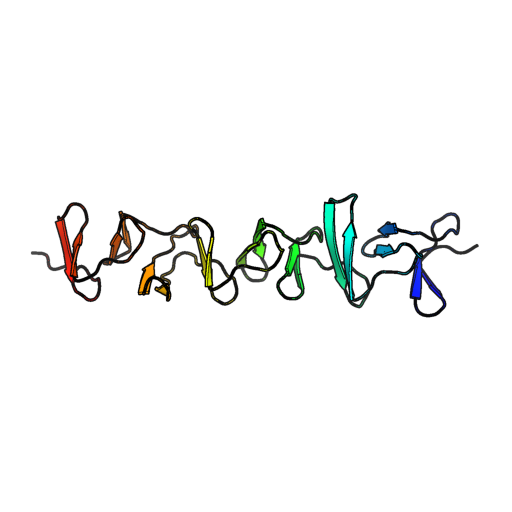ATOM 1334 C C . LYS A 1 157 ? -9.675 3.732 17.655 1.00 10.05 248 LYS A C 1
ATOM 1335 O O . LYS A 1 157 ? -10.806 4.050 18.053 1.00 11.12 248 LYS A O 1
ATOM 1341 N N . MET A 1 158 ? -9.083 2.582 17.970 1.00 9.62 249 MET A N 1
ATOM 1342 C CA . MET A 1 158 ? -9.671 1.666 18.948 1.00 9.02 249 MET A CA 1
ATOM 1343 C C . MET A 1 158 ? -9.793 2.332 20.311 1.00 9.28 249 MET A C 1
ATOM 1344 O O . MET A 1 158 ? -8.846 2.945 20.806 1.00 10.28 249 MET A O 1
ATOM 1349 N N . ALA A 1 159 ? -10.963 2.198 20.925 1.00 10.79 250 ALA A N 1
ATOM 1350 C CA . ALA A 1 159 ? -11.185 2.741 22.265 1.00 10.52 250 ALA A CA 1
ATOM 1351 C C . ALA A 1 159 ? -10.549 1.875 23.347 1.00 11.02 250 ALA A C 1
ATOM 1352 O O . ALA A 1 159 ? -10.530 0.652 23.230 1.00 10.45 250 ALA A O 1
ATOM 1354 N N . VAL A 1 160 ? -10.044 2.514 24.404 1.00 8.77 251 VAL A N 1
ATOM 1355 C CA . VAL A 1 160 ? -9.561 1.790 25.585 1.00 10.42 251 VAL A CA 1
ATOM 1356 C C . VAL A 1 160 ? -9.954 2.511 26.867 1.00 12.09 251 VAL A C 1
ATOM 1357 O O . VAL A 1 160 ? -9.894 3.744 26.936 1.00 11.91 251 VAL A O 1
ATOM 1361 N N . ASN A 1 161 ? -10.353 1.730 27.870 1.00 10.31 252 ASN A N 1
ATOM 1362 C CA . ASN A 1 161 ? -10.728 2.245 29.198 1.00 11.49 252 ASN A CA 1
ATOM 1363 C C . ASN A 1 161 ? -11.621 3.488 29.120 1.00 13.56 252 ASN A C 1
ATOM 1364 O O . ASN A 1 161 ? -11.268 4.573 29.600 1.00 13.88 252 ASN A O 1
ATOM 1369 N N . GLU A 1 162 ? -12.783 3.337 28.503 1.00 10.46 253 GLU A N 1
ATOM 1370 C CA . GLU A 1 162 ? -13.676 4.475 28.337 1.00 11.02 253 GLU A CA 1
ATOM 1371 C C . GLU A 1 162 ? -15.074 3.991 28.017 1.00 13.36 253 GLU A C 1
ATOM 1372 O O . GLU A 1 162 ? -15.282 2.826 27.648 1.00 12.88 253 GLU A O 1
ATOM 1378 N N . TRP A 1 163 ? -16.033 4.891 28.193 1.00 15.04 254 TRP A N 1
ATOM 1379 C CA . TRP A 1 163 ? -17.408 4.636 27.805 1.00 13.47 254 TRP A CA 1
ATOM 1380 C C . TRP A 1 163 ? -17.602 5.066 26.358 1.00 14.78 254 TRP A C 1
ATOM 1381 O O . TRP A 1 163 ? -17.189 6.157 25.967 1.00 20.71 254 TRP A O 1
ATOM 1392 N N . VAL A 1 164 ? -18.216 4.201 25.563 1.00 11.08 255 VAL A N 1
ATOM 1393 C CA . VAL A 1 164 ? -18.340 4.430 24.125 1.00 11.25 255 VAL A CA 1
ATOM 1394 C C . VAL A 1 164 ? -19.747 4.176 23.614 1.00 19.58 255 VAL A C 1
ATOM 1395 O O . VAL A 1 164 ? -20.575 3.585 24.316 1.00 12.78 255 VAL A O 1
ATOM 1399 N N . ASP A 1 165 ? -19.988 4.604 22.373 1.00 13.93 256 ASP A N 1
ATOM 1400 C CA . ASP A 1 165 ? -21.219 4.311 21.638 1.00 11.86 256 ASP A CA 1
ATOM 1401 C C . ASP A 1 165 ? -22.421 4.912 22.360 1.00 17.05 256 ASP A C 1
ATOM 1402 O O . ASP A 1 165 ? -23.256 4.190 22.909 1.00 16.27 256 ASP A O 1
ATOM 1407 N N . GLY A 1 166 ? -22.492 6.241 22.356 1.00 15.87 257 GLY A N 1
ATOM 1408 C CA . GLY A 1 166 ? -23.545 6.957 23.055 1.00 10.49 257 GLY A CA 1
ATOM 1409 C C . GLY A 1 166 ? -23.414 6.792 24.552 1.00 17.08 257 GLY A C 1
ATOM 1410 O O . GLY A 1 166 ? -24.410 6.838 25.278 1.00 16.17 257 GLY A O 1
ATOM 1411 N N . GLY A 1 167 ? -22.182 6.571 25.009 1.00 16.68 258 GLY A N 1
ATOM 1412 C CA . GLY A 1 167 ? -21.901 6.372 26.420 1.00 17.82 258 GLY A CA 1
ATOM 1413 C C . GLY A 1 167 ? -22.580 5.166 27.054 1.00 17.27 258 GLY A C 1
ATOM 1414 O O . GLY A 1 167 ? -22.817 5.157 28.267 1.00 21.16 258 GLY A O 1
ATOM 1415 N N . ARG A 1 168 ? -22.893 4.151 26.248 1.00 10.41 259 ARG A N 1
ATOM 1416 C CA . ARG A 1 168 ? -23.659 3.001 26.731 1.00 9.59 259 ARG A CA 1
ATOM 1417 C C . ARG A 1 168 ? -22.806 1.807 27.155 1.00 15.96 259 ARG A C 1
ATOM 1418 O O . ARG A 1 168 ? -23.245 0.989 27.967 1.00 12.24 259 ARG A O 1
ATOM 1426 N N . TYR A 1 169 ? -21.598 1.699 26.602 1.00 10.73 260 TYR A N 1
ATOM 1427 C CA . TYR A 1 169 ? -20.778 0.506 26.791 1.00 10.91 260 TYR A CA 1
ATOM 1428 C C . TYR A 1 169 ? -19.411 0.865 27.332 1.00 11.97 260 TYR A C 1
ATOM 1429 O O . TYR A 1 169 ? -18.791 1.826 26.866 1.00 13.64 260 TYR A O 1
ATOM 1438 N N . TYR A 1 170 ? -18.933 0.093 28.300 1.00 10.79 261 TYR A N 1
ATOM 1439 C CA . TYR A 1 170 ? -17.606 0.320 28.856 1.00 8.97 261 TYR A CA 1
ATOM 1440 C C . TYR A 1 170 ? -16.606 -0.666 28.269 1.00 13.91 261 TYR A C 1
ATOM 1441 O O . TYR A 1 170 ? -16.777 -1.892 28.370 1.00 13.05 261 TYR A O 1
ATOM 1450 N N . VAL A 1 171 ? -15.553 -0.145 27.649 1.00 9.61 262 VAL A N 1
ATOM 1451 C CA . VAL A 1 171 ? -14.467 -1.026 27.253 1.00 7.78 262 VAL A CA 1
ATOM 1452 C C . VAL A 1 171 ? -13.300 -0.871 28.219 1.00 11.74 262 VAL A C 1
ATOM 1453 O O . VAL A 1 171 ? -12.947 0.240 28.606 1.00 10.58 262 VAL A O 1
ATOM 1457 N N . GLY A 1 172 ? -12.723 -1.996 28.629 1.00 11.87 263 GLY A N 1
ATOM 1458 C CA . GLY A 1 172 ? -11.592 -1.979 29.546 1.00 10.04 263 GLY A CA 1
ATOM 1459 C C . GLY A 1 172 ? -10.318 -1.498 28.884 1.00 11.81 263 GLY A C 1
ATOM 1460 O O . GLY A 1 172 ? -10.315 -1.167 27.692 1.00 10.96 263 GLY A O 1
ATOM 1461 N N . ALA A 1 173 ? -9.229 -1.439 29.651 1.00 12.14 264 ALA A N 1
ATOM 1462 C CA . ALA A 1 173 ? -7.964 -0.952 29.101 1.00 10.86 264 ALA A CA 1
ATOM 1463 C C . ALA A 1 173 ? -7.489 -1.773 27.903 1.00 11.67 264 ALA A C 1
ATOM 1464 O O . ALA A 1 173 ? -6.803 -1.240 27.029 1.00 12.12 264 ALA A O 1
ATOM 1466 N N . ASP A 1 174 ? -7.844 -3.058 27.847 1.00 9.70 265 ASP A N 1
ATOM 1467 C CA . ASP A 1 174 ? -7.445 -3.900 26.719 1.00 11.63 265 ASP A CA 1
ATOM 1468 C C . ASP A 1 174 ? -8.311 -3.678 25.461 1.00 15.11 265 ASP A C 1
ATOM 1469 O O . ASP A 1 174 ? -8.043 -4.261 24.407 1.00 15.30 265 ASP A O 1
ATOM 1474 N N . GLY A 1 175 ? -9.321 -2.818 25.570 1.00 11.78 266 GLY A N 1
ATOM 1475 C CA . GLY A 1 175 ? -10.185 -2.497 24.445 1.00 12.39 266 GLY A CA 1
ATOM 1476 C C . GLY A 1 175 ? -11.436 -3.350 24.360 1.00 15.15 266 GLY A C 1
ATOM 1477 O O . GLY A 1 175 ? -12.327 -3.076 23.557 1.00 11.28 266 GLY A O 1
ATOM 1478 N N . VAL A 1 176 ? -11.526 -4.365 25.207 1.00 12.87 267 VAL A N 1
ATOM 1479 C CA . VAL A 1 176 ? -12.614 -5.339 25.087 1.00 12.86 267 VAL A CA 1
ATOM 1480 C C . VAL A 1 176 ? -13.853 -4.952 25.884 1.00 15.12 267 VAL A C 1
ATOM 1481 O O . VAL A 1 176 ? -13.761 -4.651 27.078 1.00 13.95 267 VAL A O 1
ATOM 1485 N N . TRP A 1 177 ? -15.013 -4.952 25.231 1.00 9.76 268 TRP A N 1
ATOM 1486 C CA . TRP A 1 177 ? -16.266 -4.926 25.976 1.00 12.53 268 TRP A CA 1
ATOM 1487 C C . TRP A 1 177 ? -16.503 -6.331 26.519 1.00 18.75 268 TRP A C 1
ATOM 1488 O O . TRP A 1 177 ? -16.734 -7.270 25.754 1.00 16.10 268 TRP A O 1
ATOM 1499 N N . LYS A 1 178 ? -16.422 -6.487 27.834 1.00 15.76 269 LYS A N 1
ATOM 1500 C CA . LYS A 1 178 ? -16.563 -7.817 28.413 1.00 18.14 269 LYS A CA 1
ATOM 1501 C C . LYS A 1 178 ? -18.043 -8.098 28.627 1.00 23.12 269 LYS A C 1
ATOM 1502 O O . LYS A 1 178 ? -18.698 -7.453 29.447 1.00 29.59 269 LYS A O 1
ATOM 1508 N N . GLU A 1 179 ? -18.563 -9.047 27.851 1.00 20.92 270 GLU A N 1
ATOM 1509 C CA . GLU A 1 179 ? -19.986 -9.364 27.849 1.00 23.94 270 GLU A CA 1
ATOM 1510 C C . GLU A 1 179 ? -20.396 -10.200 29.057 1.00 18.01 270 GLU A C 1
ATOM 1511 O O . GLU A 1 179 ? -20.088 -11.390 29.132 1.00 22.00 270 GLU A O 1
ATOM 1517 N N . VAL A 1 180 ? -21.073 -9.563 30.008 1.00 16.91 271 VAL A N 1
ATOM 1518 C CA . VAL A 1 180 ? -21.651 -10.265 31.144 1.00 18.79 271 VAL A CA 1
ATOM 1519 C C . VAL A 1 180 ? -23.129 -9.918 31.209 1.00 25.51 271 VAL A C 1
ATOM 1520 O O . VAL A 1 180 ? -23.497 -8.815 31.618 1.00 21.39 271 VAL A O 1
ATOM 1524 N N . GLN A 1 181 ? -23.979 -10.848 30.780 1.00 23.38 272 GLN A N 1
ATOM 1525 C CA . GLN A 1 181 ? -25.415 -10.603 30.810 1.00 30.87 272 GLN A CA 1
ATOM 1526 C C . GLN A 1 181 ? -26.098 -11.527 31.809 1.00 33.38 272 GLN A C 1
ATOM 1527 O O . GLN A 1 181 ? -25.534 -12.542 32.220 1.00 39.65 272 GLN A O 1
ATOM 1533 N N . ALA A 1 182 ? -27.309 -11.161 32.217 1.00 28.21 273 ALA A N 1
ATOM 1534 C CA . ALA A 1 182 ? -28.084 -11.991 33.133 1.00 33.29 273 ALA A CA 1
ATOM 1535 C C . ALA A 1 182 ? -28.655 -13.212 32.417 1.00 43.92 273 ALA A C 1
ATOM 1536 O O . ALA A 1 182 ? -28.273 -14.350 32.701 1.00 43.98 273 ALA A O 1
#

Foldseek 3Di:
DDAQWDDDPHFIWGQHPVRHTDEQDDDVQWGQYHVRGIDEQDWDQNVVVRFIWGQYRVRGTDELDDDVQWHQHNVRGIDAQDWDARVVVRFIWGQYNVGGTDELDDDVQWHAHHVRGIDAQDWDANPVVRFIWGQYHVRGTDELDDDAQWHQHHVRGTDEQAQGNVSPFGHHRVRGGDDDDD

Secondary structure (DSSP, 8-state):
---EEEEETTEEEEE-TTS-B--SEEETTEEE-TTSPBP-SEEEEETTTTEEEEE-TTSPBP-SEEETTEEE-TTSPBP-SEEEEETTTTEEEEE-TTSPBP-SEEETTEEE-TTSPBP-SEEEEETTTTEEEEE-TTSPBP-SEEETTEEE-TTSPBP-SEEETTTTEEE-TTS-------